Protein AF-A0AAV0FL10-F1 (afdb_monomer_lite)

Sequence (238 aa):
MAIGNVLGYAAGAYPRLYKIFPFSFTTACDAYCANLKSCFIISVLLLLTVSVLALTCVKEKQYVKSNNGGAADVAFFGQIFTAVRSLPRPMLILLLVTALNWLAWFPFILYDTDWMGRDVYGGHVDDNGLYDNGVRAGALGLMLQSVVLGVMSIGVELLARRIGDVKKLWGGVNFILAIGLAMTVAVTKAAEHSRRHDASGNILPPNAGVKAGALTIFCVLGIPLAVSRSRLVVNPFL

Radius of gyration: 22.89 Å; chains: 1; bounding box: 50×45×77 Å

pLDDT: mean 75.12, std 10.73, range [36.62, 93.44]

Organism: NCBI:txid186058

Secondary structure (DSSP, 8-state):
-HHHHHHHHHHHH-TTGGGTSGGG-BTTB-HHHHHHHHHHHHHHHHHHHHHHHHHHH--PPP-------------HHHHHHHHHHTS-HHHHHHHHHHHHHHHHHHHHHHHHHHHIIIIIS---TTSSSHHHHHHHHHHHHHHHHHHHHHHHHHHHHHHHHHH--HHHHHHHHHHHHHHHHHHHHHHHHHHHHT--B-TTSPBPPPPHHHHHHHHHHHHHHHHHHHHHHHHHHH-TT-

InterPro domains:
  IPR036259 MFS transporter superfamily [SSF103473] (30-187)

Foldseek 3Di:
DLVVQLVLLVLLLDQQLLVVVVVLDDPVADSNSSSVVSSVVVVVVVVVVVVVCCVVVDDDDDDDDDPPDDDDPDPPVNVVVVVLVPDDPVLVVVVVVLVVVVVLVVCCVVCQLVCQLCQQQVDDPPPPCSSVNSSSLSSVLSSLLSVLLVVLLVVLVVVCVVVVDLPVVLVVLVVLVVVLVVLSVVLSVVSVVQFDADPVRHTDGGDPVSSVSSSVSSNSNSNSVNSSVNCVVPDSPD

Structure (mmCIF, N/CA/C/O backbone):
data_AF-A0AAV0FL10-F1
#
_entry.id   AF-A0AAV0FL10-F1
#
loop_
_atom_site.group_PDB
_atom_site.id
_atom_site.type_symbol
_atom_site.label_atom_id
_atom_site.label_alt_id
_atom_site.label_comp_id
_atom_site.label_asym_id
_atom_site.label_entity_id
_atom_site.label_seq_id
_atom_site.pdbx_PDB_ins_code
_atom_site.Cartn_x
_atom_site.Cartn_y
_atom_site.Cartn_z
_atom_site.occupancy
_atom_site.B_iso_or_equiv
_atom_site.auth_seq_id
_atom_site.auth_comp_id
_atom_site.auth_asym_id
_atom_site.auth_atom_id
_atom_site.pdbx_PDB_model_num
ATOM 1 N N . MET A 1 1 ? -8.194 8.543 8.421 1.00 62.47 1 MET A N 1
ATOM 2 C CA . MET A 1 1 ? -7.099 7.650 7.970 1.00 62.47 1 MET A CA 1
ATOM 3 C C . MET A 1 1 ? -7.125 7.391 6.462 1.00 62.47 1 MET A C 1
ATOM 5 O O . MET A 1 1 ? -6.111 7.634 5.830 1.00 62.47 1 MET A O 1
ATOM 9 N N . ALA A 1 2 ? -8.248 6.973 5.859 1.00 71.00 2 ALA A N 1
ATOM 10 C CA . ALA A 1 2 ? -8.288 6.612 4.431 1.00 71.00 2 ALA A CA 1
ATOM 11 C C . ALA A 1 2 ? -7.852 7.736 3.463 1.00 71.00 2 ALA A C 1
ATOM 13 O O . ALA A 1 2 ? -7.044 7.487 2.577 1.00 71.00 2 ALA A O 1
ATOM 14 N N . ILE A 1 3 ? -8.317 8.976 3.665 1.00 74.94 3 ILE A N 1
ATOM 15 C CA . ILE A 1 3 ? -8.012 10.110 2.767 1.00 74.94 3 ILE A CA 1
ATOM 16 C C . ILE A 1 3 ? -6.506 10.416 2.720 1.00 74.94 3 ILE A C 1
ATOM 18 O O . ILE A 1 3 ? -5.953 10.592 1.640 1.00 74.94 3 ILE A O 1
ATOM 22 N N . GLY A 1 4 ? -5.830 10.423 3.874 1.00 76.81 4 GLY A N 1
ATOM 23 C CA . GLY A 1 4 ? -4.383 10.659 3.944 1.00 76.81 4 GLY A CA 1
ATOM 24 C C . GLY A 1 4 ? -3.579 9.581 3.214 1.00 76.81 4 GLY A C 1
ATOM 25 O O . GLY A 1 4 ? -2.672 9.909 2.456 1.00 76.81 4 GLY A O 1
ATOM 26 N N . ASN A 1 5 ? -3.969 8.310 3.363 1.00 81.06 5 ASN A N 1
ATOM 27 C CA . ASN A 1 5 ? -3.331 7.205 2.646 1.00 81.06 5 ASN A CA 1
ATOM 28 C C . ASN A 1 5 ? -3.538 7.316 1.130 1.00 81.06 5 ASN A C 1
ATOM 30 O O . ASN A 1 5 ? -2.582 7.164 0.377 1.00 81.06 5 ASN A O 1
ATOM 34 N N . VAL A 1 6 ? -4.759 7.629 0.674 1.00 83.75 6 VAL A N 1
ATOM 35 C CA . VAL A 1 6 ? -5.042 7.832 -0.758 1.00 83.75 6 VAL A CA 1
ATOM 36 C C . VAL A 1 6 ? -4.165 8.945 -1.327 1.00 83.75 6 VAL A C 1
ATOM 38 O O . VAL A 1 6 ? -3.528 8.735 -2.353 1.00 83.75 6 VAL A O 1
ATOM 41 N N . LEU A 1 7 ? -4.091 10.099 -0.656 1.00 81.31 7 LEU A N 1
ATOM 42 C CA . LEU A 1 7 ? -3.281 11.231 -1.115 1.00 81.31 7 LEU A CA 1
ATOM 43 C C . LEU A 1 7 ? -1.780 10.906 -1.126 1.00 81.31 7 LEU A C 1
ATOM 45 O O . LEU A 1 7 ? -1.097 11.250 -2.088 1.00 81.31 7 LEU A O 1
ATOM 49 N N . GLY A 1 8 ? -1.276 10.212 -0.102 1.00 81.31 8 GLY A N 1
ATOM 50 C CA . GLY A 1 8 ? 0.126 9.797 -0.028 1.00 81.31 8 GLY A CA 1
ATOM 51 C C . GLY A 1 8 ? 0.516 8.819 -1.139 1.00 81.31 8 GLY A C 1
ATOM 52 O O . GLY A 1 8 ? 1.487 9.052 -1.857 1.00 81.31 8 GLY A O 1
ATOM 53 N N . TYR A 1 9 ? -0.274 7.760 -1.346 1.00 83.19 9 TYR A N 1
ATOM 54 C CA . TYR A 1 9 ? -0.014 6.789 -2.414 1.00 83.19 9 TYR A CA 1
ATOM 55 C C . TYR A 1 9 ? -0.220 7.387 -3.812 1.00 83.19 9 TYR A C 1
ATOM 57 O O . TYR A 1 9 ? 0.550 7.087 -4.723 1.00 83.19 9 TYR A O 1
ATOM 65 N N . ALA A 1 10 ? -1.196 8.287 -3.981 1.00 82.25 10 ALA A N 1
ATOM 66 C CA . ALA A 1 10 ? -1.390 9.027 -5.226 1.00 82.25 10 ALA A CA 1
ATOM 67 C C . ALA A 1 10 ? -0.183 9.920 -5.556 1.00 82.25 10 ALA A C 1
ATOM 69 O O . ALA A 1 10 ? 0.259 9.948 -6.704 1.00 82.25 10 ALA A O 1
ATOM 70 N N . ALA A 1 11 ? 0.381 10.610 -4.558 1.00 80.69 11 ALA A N 1
ATOM 71 C CA . ALA A 1 11 ? 1.586 11.418 -4.7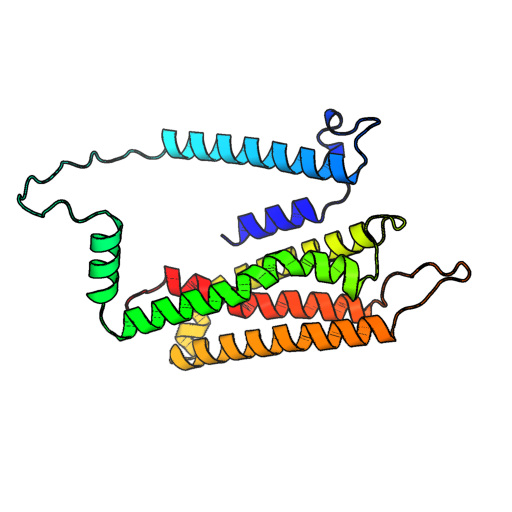34 1.00 80.69 11 ALA A CA 1
ATOM 72 C C . ALA A 1 11 ? 2.800 10.560 -5.131 1.00 80.69 11 ALA A C 1
ATOM 74 O O . ALA A 1 11 ? 3.543 10.951 -6.030 1.00 80.69 11 ALA A O 1
ATOM 75 N N . GLY A 1 12 ? 2.962 9.372 -4.535 1.00 74.75 12 GLY A N 1
ATOM 76 C CA . GLY A 1 12 ? 4.022 8.418 -4.892 1.00 74.75 12 GLY A CA 1
ATOM 77 C C . GLY A 1 12 ? 3.855 7.779 -6.278 1.00 74.75 12 GLY A C 1
ATOM 78 O O . GLY A 1 12 ? 4.836 7.516 -6.970 1.00 74.75 12 GLY A O 1
ATOM 79 N N . ALA A 1 13 ? 2.616 7.578 -6.729 1.00 79.06 13 ALA A N 1
ATOM 80 C CA . ALA A 1 13 ? 2.321 7.079 -8.070 1.00 79.06 13 ALA A CA 1
ATOM 81 C C . ALA A 1 13 ? 2.517 8.136 -9.175 1.00 79.06 13 ALA A C 1
ATOM 83 O O . ALA A 1 13 ? 2.682 7.785 -10.349 1.00 79.06 13 ALA A O 1
ATOM 84 N N . TYR A 1 14 ? 2.464 9.428 -8.834 1.00 79.19 14 TYR A N 1
ATOM 85 C CA . TYR A 1 14 ? 2.410 10.493 -9.828 1.00 79.19 14 TYR A CA 1
ATOM 86 C C . TYR A 1 14 ? 3.786 10.803 -10.449 1.00 79.19 14 TYR A C 1
ATOM 88 O O . TYR A 1 14 ? 4.726 11.161 -9.739 1.00 79.19 14 TYR A O 1
ATOM 96 N N . PRO A 1 15 ? 3.932 10.772 -11.792 1.00 66.81 15 PRO A N 1
ATOM 97 C CA . PRO A 1 15 ? 5.257 10.835 -12.400 1.00 66.81 15 PRO A CA 1
ATOM 98 C C . PRO A 1 15 ? 5.983 12.172 -12.409 1.00 66.81 15 PRO A C 1
ATOM 100 O O . PRO A 1 15 ? 7.191 12.232 -12.645 1.00 66.81 15 PRO A O 1
ATOM 103 N N . ARG A 1 16 ? 5.211 13.249 -12.316 1.00 71.12 16 ARG A N 1
ATOM 104 C CA . ARG A 1 16 ? 5.624 14.605 -12.690 1.00 71.12 16 ARG A CA 1
ATOM 105 C C . ARG A 1 16 ? 5.475 15.577 -11.522 1.00 71.12 16 ARG A C 1
ATOM 107 O O . ARG A 1 16 ? 5.295 16.769 -11.750 1.00 71.12 16 ARG A O 1
ATOM 114 N N . LEU A 1 17 ? 5.529 15.075 -10.288 1.00 68.88 17 LEU A N 1
ATOM 115 C CA . LEU A 1 17 ? 5.367 15.887 -9.081 1.00 68.88 17 LEU A CA 1
ATOM 116 C C . LEU A 1 17 ? 6.475 16.952 -8.978 1.00 68.88 17 LEU A C 1
ATOM 118 O O . LEU A 1 17 ? 6.200 18.102 -8.641 1.00 68.88 17 LEU A O 1
ATOM 122 N N . TYR A 1 18 ? 7.694 16.611 -9.412 1.00 65.69 18 TYR A N 1
ATOM 123 C CA . TYR A 1 18 ? 8.843 17.520 -9.472 1.00 65.69 18 TYR A CA 1
ATOM 124 C C . TYR A 1 18 ? 8.615 18.789 -10.319 1.00 65.69 18 TYR A C 1
ATOM 126 O O . TYR A 1 18 ? 9.317 19.778 -10.130 1.00 65.69 18 TYR A O 1
ATOM 134 N N . LYS A 1 19 ? 7.625 18.814 -11.229 1.00 69.25 19 LYS A N 1
ATOM 135 C CA . LYS A 1 19 ? 7.309 20.013 -12.032 1.00 69.25 19 LYS A CA 1
ATOM 136 C C . LYS A 1 19 ? 6.666 21.139 -11.223 1.00 69.25 19 LYS A C 1
ATOM 138 O O . LYS A 1 19 ? 6.756 22.290 -11.633 1.00 69.25 19 LYS A O 1
ATOM 143 N N . ILE A 1 20 ? 6.025 20.820 -10.098 1.00 72.06 20 ILE A N 1
ATOM 144 C CA . ILE A 1 20 ? 5.433 21.817 -9.193 1.00 72.06 20 ILE A CA 1
ATOM 145 C C . ILE A 1 20 ? 6.543 22.565 -8.436 1.00 72.06 20 ILE A C 1
ATOM 147 O O . ILE A 1 20 ? 6.410 23.745 -8.130 1.00 72.06 20 ILE A O 1
ATOM 151 N N . PHE A 1 21 ? 7.674 21.892 -8.202 1.00 68.94 21 PHE A N 1
ATOM 152 C CA . PHE A 1 21 ? 8.843 22.429 -7.514 1.00 68.94 21 PHE A CA 1
ATOM 153 C C . PHE A 1 21 ? 10.100 22.253 -8.381 1.00 68.94 21 PHE A C 1
ATOM 155 O O . PHE A 1 21 ? 10.931 21.392 -8.079 1.00 68.94 21 PHE A O 1
ATOM 162 N N . PRO A 1 22 ? 10.278 23.068 -9.442 1.00 63.44 22 PRO A N 1
ATOM 163 C CA . PRO A 1 22 ? 11.367 22.905 -10.412 1.00 63.44 22 PRO A CA 1
ATOM 164 C C . PRO A 1 22 ? 12.768 23.011 -9.788 1.00 63.44 22 PRO A C 1
ATOM 166 O O . PRO A 1 22 ? 13.721 22.475 -10.342 1.00 63.44 22 PRO A O 1
ATOM 169 N N . PHE A 1 23 ? 12.890 23.606 -8.595 1.00 66.94 23 PHE A N 1
ATOM 170 C CA . PHE A 1 23 ? 14.130 23.623 -7.808 1.00 66.94 23 PHE A CA 1
ATOM 171 C C . PHE A 1 23 ? 14.605 22.230 -7.350 1.00 66.94 23 PHE A C 1
ATOM 173 O O . PHE A 1 23 ? 15.720 22.080 -6.850 1.00 66.94 23 PHE A O 1
ATOM 180 N N . SER A 1 24 ? 13.751 21.208 -7.456 1.00 65.94 24 SER A N 1
ATOM 181 C CA . SER A 1 24 ? 14.062 19.847 -7.013 1.00 65.94 24 SER A CA 1
ATOM 182 C C . SER A 1 24 ? 14.844 19.035 -8.048 1.00 65.94 24 SER A C 1
ATOM 184 O O . SER A 1 24 ? 15.386 17.999 -7.676 1.00 65.94 24 SER A O 1
ATOM 186 N N . PHE A 1 25 ? 14.923 19.485 -9.305 1.00 67.38 25 PHE A N 1
ATOM 187 C CA . PHE A 1 25 ? 15.666 18.807 -10.370 1.00 67.38 25 PHE A CA 1
ATOM 188 C C . PHE A 1 25 ? 17.073 19.401 -10.501 1.00 67.38 25 PHE A C 1
ATOM 190 O O . PHE A 1 25 ? 17.225 20.603 -10.717 1.00 67.38 25 PHE A O 1
ATOM 197 N N . THR A 1 26 ? 18.104 18.569 -10.356 1.00 74.31 26 THR A N 1
ATOM 198 C CA . THR A 1 26 ? 19.513 18.976 -10.487 1.00 74.31 26 THR A CA 1
ATOM 199 C C . THR A 1 26 ? 20.263 17.962 -11.345 1.00 74.31 26 THR A C 1
ATOM 201 O O . THR A 1 26 ? 19.823 16.829 -11.495 1.00 74.31 26 THR A O 1
ATOM 204 N N . THR A 1 27 ? 21.428 18.332 -11.876 1.00 66.50 27 THR A N 1
ATOM 205 C CA . THR A 1 27 ? 22.292 17.443 -12.679 1.00 66.50 27 THR A CA 1
ATOM 206 C C . THR A 1 27 ? 22.755 16.177 -11.950 1.00 66.50 27 THR A C 1
ATOM 208 O O . THR A 1 27 ? 23.230 15.258 -12.602 1.00 66.50 27 THR A O 1
ATOM 211 N N . ALA A 1 28 ? 22.618 16.119 -10.620 1.00 70.44 28 ALA A N 1
ATOM 212 C CA . ALA A 1 28 ? 22.953 14.958 -9.794 1.00 70.44 28 ALA A CA 1
ATOM 213 C C . ALA A 1 28 ? 21.719 14.170 -9.301 1.00 70.44 28 ALA A C 1
ATOM 215 O O . ALA A 1 28 ? 21.876 13.180 -8.593 1.00 70.44 28 ALA A O 1
ATOM 216 N N . CYS A 1 29 ? 20.497 14.627 -9.596 1.00 72.38 29 CYS A N 1
ATOM 217 C CA . CYS A 1 29 ? 19.254 14.067 -9.066 1.00 72.38 29 CYS A CA 1
ATOM 218 C C . CYS A 1 29 ? 18.245 13.904 -10.204 1.00 72.38 29 CYS A C 1
ATOM 220 O O . CYS A 1 29 ? 17.603 14.867 -10.632 1.00 72.38 29 CYS A O 1
ATOM 222 N N . ASP A 1 30 ? 18.103 12.662 -10.667 1.00 74.38 30 ASP A N 1
ATOM 223 C CA . ASP A 1 30 ? 17.173 12.291 -11.729 1.00 74.38 30 ASP A CA 1
ATOM 224 C C . ASP A 1 30 ? 15.710 12.547 -11.345 1.00 74.38 30 ASP A C 1
ATOM 226 O O . ASP A 1 30 ? 15.358 12.813 -10.191 1.00 74.38 30 ASP A O 1
ATOM 230 N N . ALA A 1 31 ? 14.811 12.426 -12.324 1.00 73.62 31 ALA A N 1
ATOM 231 C CA . ALA A 1 31 ? 13.384 12.697 -12.149 1.00 73.62 31 ALA A CA 1
ATOM 232 C C . ALA A 1 31 ? 12.747 11.921 -10.976 1.00 73.62 31 ALA A C 1
ATOM 234 O O . ALA A 1 31 ? 11.819 12.423 -10.338 1.00 73.62 31 ALA A O 1
ATOM 235 N N . TYR A 1 32 ? 13.239 10.719 -10.660 1.00 71.88 32 TYR A N 1
ATOM 236 C CA . TYR A 1 32 ? 12.790 9.935 -9.507 1.00 71.88 32 TYR A CA 1
ATOM 237 C C . TYR A 1 32 ? 13.200 10.574 -8.169 1.00 71.88 32 TYR A C 1
ATOM 239 O O . TYR A 1 32 ? 12.348 10.848 -7.321 1.00 71.88 32 TYR A O 1
ATOM 247 N N . CYS A 1 33 ? 14.484 10.906 -8.020 1.00 76.56 33 CYS A N 1
ATOM 248 C CA . CYS A 1 33 ? 15.028 11.604 -6.855 1.00 76.56 33 CYS A CA 1
ATOM 249 C C . CYS A 1 33 ? 14.333 12.966 -6.641 1.00 76.56 33 CYS A C 1
ATOM 251 O O . CYS A 1 33 ? 13.935 13.306 -5.522 1.00 76.56 33 CYS A O 1
ATOM 253 N N . ALA A 1 34 ? 14.080 13.706 -7.725 1.00 78.88 34 ALA A N 1
ATOM 254 C CA . ALA A 1 34 ? 13.382 14.986 -7.677 1.00 78.88 34 ALA A CA 1
ATOM 255 C C . ALA A 1 34 ? 11.919 14.839 -7.211 1.00 78.88 34 ALA A C 1
ATOM 257 O O . ALA A 1 34 ? 11.434 15.652 -6.419 1.00 78.88 34 ALA A O 1
ATOM 258 N N . ASN A 1 35 ? 11.220 13.782 -7.649 1.00 78.44 35 ASN A N 1
ATOM 259 C CA . ASN A 1 35 ? 9.869 13.464 -7.177 1.00 78.44 35 ASN A CA 1
ATOM 260 C C . ASN A 1 35 ? 9.857 13.152 -5.674 1.00 78.44 35 ASN A C 1
ATOM 262 O O . ASN A 1 35 ? 9.035 13.712 -4.947 1.00 78.44 35 ASN A O 1
ATOM 266 N N . LEU A 1 36 ? 10.796 12.333 -5.193 1.00 79.75 36 LEU A N 1
ATOM 267 C CA . LEU A 1 36 ? 10.879 11.959 -3.779 1.00 79.75 36 LEU A CA 1
ATOM 268 C C . LEU A 1 36 ? 11.133 13.184 -2.885 1.00 79.75 36 LEU A C 1
ATOM 270 O O . LEU A 1 36 ? 10.429 13.403 -1.897 1.00 79.75 36 LEU A O 1
ATOM 274 N N . LYS A 1 37 ? 12.071 14.047 -3.296 1.00 82.75 37 LYS A N 1
ATOM 275 C CA . LYS A 1 37 ? 12.369 15.319 -2.624 1.00 82.75 37 LYS A CA 1
ATOM 276 C C . LYS A 1 37 ? 11.143 16.234 -2.577 1.00 82.75 37 LYS A C 1
ATOM 278 O O . LYS A 1 37 ? 10.823 16.778 -1.521 1.00 82.75 37 LYS A O 1
ATOM 283 N N . SER A 1 38 ? 10.417 16.361 -3.689 1.00 82.56 38 SER A N 1
ATOM 284 C CA . SER A 1 38 ? 9.198 17.178 -3.747 1.00 82.56 38 SER A CA 1
ATOM 285 C C . SER A 1 38 ? 8.081 16.643 -2.838 1.00 82.56 38 SER A C 1
ATOM 287 O O . SER A 1 38 ? 7.439 17.423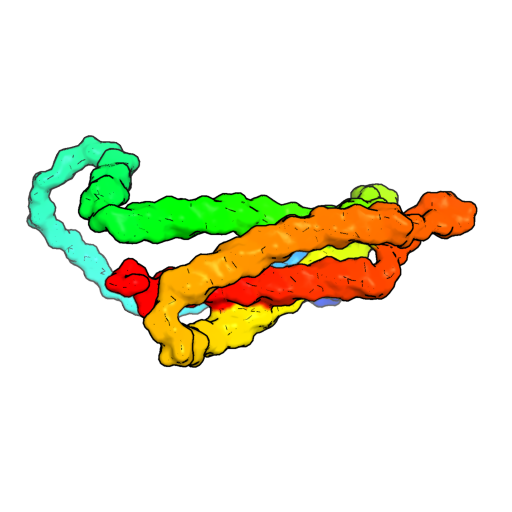 -2.135 1.00 82.56 38 SER A O 1
ATOM 289 N N . CYS A 1 39 ? 7.904 15.319 -2.759 1.00 81.81 39 CYS A N 1
ATOM 290 C CA . CYS A 1 39 ? 6.943 14.684 -1.854 1.00 81.81 39 CYS A CA 1
ATOM 291 C C . CYS A 1 39 ? 7.297 14.934 -0.379 1.00 81.81 39 CYS A C 1
ATOM 293 O O . CYS A 1 39 ? 6.414 15.211 0.439 1.00 81.81 39 CYS A O 1
ATOM 295 N N . PHE A 1 40 ? 8.588 14.893 -0.037 1.00 83.81 40 PHE A N 1
ATOM 296 C CA . PHE A 1 40 ? 9.068 15.202 1.309 1.00 83.81 40 PHE A CA 1
ATOM 297 C C . PHE A 1 40 ? 8.762 16.654 1.704 1.00 83.81 40 PHE A C 1
ATOM 299 O O . PHE A 1 40 ? 8.225 16.899 2.781 1.00 83.81 40 PHE A O 1
ATOM 306 N N . ILE A 1 41 ? 9.014 17.613 0.809 1.00 85.31 41 ILE A N 1
ATOM 307 C CA . ILE A 1 41 ? 8.720 19.035 1.050 1.00 85.31 41 ILE A CA 1
ATOM 308 C C . ILE A 1 41 ? 7.222 19.264 1.274 1.00 85.31 41 ILE A C 1
ATOM 310 O O . ILE A 1 41 ? 6.843 19.931 2.236 1.00 85.31 41 ILE A O 1
ATOM 314 N N . ILE A 1 42 ? 6.363 18.674 0.435 1.00 85.75 42 ILE A N 1
ATOM 315 C CA . ILE A 1 42 ? 4.903 18.755 0.603 1.00 85.75 42 ILE A CA 1
ATOM 316 C C . ILE A 1 42 ? 4.491 18.188 1.966 1.00 85.75 42 ILE A C 1
ATOM 318 O O . ILE A 1 42 ? 3.690 18.800 2.670 1.00 85.75 42 ILE A O 1
ATOM 322 N N . SER A 1 43 ? 5.069 17.051 2.360 1.00 86.12 43 SER A N 1
ATOM 323 C CA . SER A 1 43 ? 4.771 16.400 3.640 1.00 86.12 43 SER A CA 1
ATOM 324 C C . SER A 1 43 ? 5.160 17.276 4.831 1.00 86.12 43 SER A C 1
ATOM 326 O O . SER A 1 43 ? 4.366 17.429 5.754 1.00 86.12 43 SER A O 1
ATOM 328 N N . VAL A 1 44 ? 6.340 17.903 4.801 1.00 89.25 44 VAL A N 1
ATOM 329 C CA . VAL A 1 44 ? 6.795 18.823 5.858 1.00 89.25 44 VAL A CA 1
ATOM 330 C C . VAL A 1 44 ? 5.877 20.041 5.964 1.00 89.25 44 VAL A C 1
ATOM 332 O O . VAL A 1 44 ? 5.461 20.395 7.065 1.00 89.25 44 VAL A O 1
ATOM 335 N N . LEU A 1 45 ? 5.504 20.658 4.839 1.00 89.12 45 LEU A N 1
ATOM 336 C CA . LEU A 1 45 ? 4.592 21.807 4.832 1.00 89.12 45 LEU A CA 1
ATOM 337 C C . LEU A 1 45 ? 3.203 21.437 5.374 1.00 89.12 45 LEU A C 1
ATOM 339 O O . LEU A 1 45 ? 2.623 22.178 6.171 1.00 89.12 45 LEU A O 1
ATOM 343 N N . LEU A 1 46 ? 2.677 20.274 4.988 1.00 87.75 46 LEU A N 1
ATOM 344 C CA . LEU A 1 46 ? 1.385 19.788 5.469 1.00 87.75 46 LEU A CA 1
ATOM 345 C C . LEU A 1 46 ? 1.434 19.454 6.967 1.00 87.75 46 LEU A C 1
ATOM 347 O O . LEU A 1 46 ? 0.537 19.838 7.712 1.00 87.75 46 LEU A O 1
ATOM 351 N N . LEU A 1 47 ? 2.501 18.807 7.440 1.00 90.06 47 LEU A N 1
ATOM 352 C CA . LEU A 1 47 ? 2.680 18.518 8.864 1.00 90.06 47 LEU A CA 1
ATOM 353 C C . LEU A 1 47 ? 2.798 19.795 9.696 1.00 90.06 47 LEU A C 1
ATOM 355 O O . LEU A 1 47 ? 2.167 19.887 10.747 1.00 90.06 47 LEU A O 1
ATOM 359 N N . LEU A 1 48 ? 3.556 20.790 9.231 1.00 92.75 48 LEU A N 1
ATOM 360 C CA . LEU A 1 48 ? 3.697 22.071 9.926 1.00 92.75 48 LEU A CA 1
ATOM 361 C C . LEU A 1 48 ? 2.364 22.814 10.008 1.00 92.75 48 LEU A C 1
ATOM 363 O O . LEU A 1 48 ? 1.974 23.248 11.088 1.00 92.75 48 LEU A O 1
ATOM 367 N N . THR A 1 49 ? 1.639 22.921 8.895 1.00 91.94 49 THR A N 1
ATOM 368 C CA . THR A 1 49 ? 0.338 23.608 8.863 1.00 91.94 49 THR A CA 1
ATOM 369 C C . THR A 1 49 ? -0.687 22.924 9.762 1.00 91.94 49 THR A C 1
ATOM 371 O O . THR A 1 49 ? -1.323 23.593 10.574 1.00 91.94 49 THR A O 1
ATOM 374 N N . VAL A 1 50 ? -0.806 21.595 9.694 1.00 90.69 50 VAL A N 1
ATOM 375 C CA . VAL A 1 50 ? -1.723 20.836 10.556 1.00 90.69 50 VAL A CA 1
ATOM 376 C C . VAL A 1 50 ? -1.318 20.940 12.026 1.00 90.69 50 VAL A C 1
ATOM 378 O O . VAL A 1 50 ? -2.189 21.100 12.875 1.00 90.69 50 VAL A O 1
ATOM 381 N N . SER A 1 51 ? -0.021 20.909 12.341 1.00 90.31 51 SER A N 1
ATOM 382 C CA . SER A 1 51 ? 0.460 21.055 13.722 1.00 90.31 51 SER A CA 1
ATOM 383 C C . SER A 1 51 ? 0.165 22.444 14.280 1.00 90.31 51 SER A C 1
ATOM 385 O O . SER A 1 51 ? -0.339 22.558 15.392 1.00 90.31 51 SER A O 1
ATOM 387 N N . VAL A 1 52 ? 0.406 23.506 13.505 1.00 93.44 52 VAL A N 1
ATOM 388 C CA . VAL A 1 52 ? 0.072 24.880 13.916 1.00 93.44 52 VAL A CA 1
ATOM 389 C C . VAL A 1 52 ? -1.432 25.027 14.122 1.00 93.44 52 VAL A C 1
ATOM 391 O O . VAL A 1 52 ? -1.856 25.583 15.133 1.00 93.44 52 VAL A O 1
ATOM 394 N N . LEU A 1 53 ? -2.252 24.491 13.215 1.00 90.69 53 LEU A N 1
ATOM 395 C CA . LEU A 1 53 ? -3.708 24.497 13.368 1.00 90.69 53 LEU A CA 1
ATOM 396 C C . LEU A 1 53 ? -4.154 23.717 14.609 1.00 90.69 53 LEU A C 1
ATOM 398 O O . LEU A 1 53 ? -4.986 24.205 15.364 1.00 90.69 53 LEU A O 1
ATOM 402 N N . ALA A 1 54 ? -3.578 22.544 14.871 1.00 88.75 54 ALA A N 1
ATOM 403 C CA . ALA A 1 54 ? -3.900 21.762 16.060 1.00 88.75 54 ALA A CA 1
ATOM 404 C C . ALA A 1 54 ? -3.563 22.538 17.343 1.00 88.75 54 ALA A C 1
ATOM 406 O O . ALA A 1 54 ? -4.408 22.653 18.226 1.00 88.75 54 ALA A O 1
ATOM 407 N N . LEU A 1 55 ? -2.372 23.137 17.407 1.00 88.38 55 LEU A N 1
ATOM 408 C CA . LEU A 1 55 ? -1.916 23.910 18.565 1.00 88.38 55 LEU A CA 1
ATOM 409 C C . LEU A 1 55 ? -2.686 25.224 18.764 1.00 88.38 55 LEU A C 1
ATOM 411 O O . LEU A 1 55 ? -2.790 25.703 19.888 1.00 88.38 55 LEU A O 1
ATOM 415 N N . THR A 1 56 ? -3.221 25.822 17.696 1.00 90.00 56 THR A N 1
ATOM 416 C CA . THR A 1 56 ? -3.961 27.095 17.777 1.00 90.00 56 THR A CA 1
ATOM 417 C C . THR A 1 56 ? -5.467 26.906 17.964 1.00 90.00 56 THR A C 1
ATOM 419 O O . THR A 1 56 ? -6.107 27.735 18.611 1.00 90.00 56 THR A O 1
ATOM 422 N N . CYS A 1 57 ? -6.053 25.826 17.437 1.00 88.06 57 CYS A N 1
ATOM 423 C CA . CYS A 1 57 ? -7.489 25.560 17.530 1.00 88.06 57 CYS A CA 1
ATOM 424 C C . CYS A 1 57 ? -7.888 24.735 18.762 1.00 88.06 57 CYS A C 1
ATOM 426 O O . CYS A 1 57 ? -9.026 24.856 19.223 1.00 88.06 57 CYS A O 1
ATOM 428 N N . VAL A 1 58 ? -7.000 23.894 19.305 1.00 88.50 58 VAL A N 1
ATOM 429 C CA . VAL A 1 58 ? -7.321 23.055 20.468 1.00 88.50 58 VAL A CA 1
ATOM 430 C C . VAL A 1 58 ? -7.042 23.824 21.756 1.00 88.50 58 VAL A C 1
ATOM 432 O O . VAL A 1 58 ? -5.903 24.120 22.099 1.00 88.50 58 VAL A O 1
ATOM 435 N N . LYS A 1 59 ? -8.102 24.125 22.510 1.00 76.69 59 LYS A N 1
ATOM 436 C CA . LYS A 1 59 ? -7.981 24.612 23.888 1.00 76.69 59 LYS A CA 1
ATOM 437 C C . LYS A 1 59 ? -7.830 23.416 24.819 1.00 76.69 59 LYS A C 1
ATOM 439 O O . LYS A 1 59 ? -8.791 22.677 25.027 1.00 76.69 59 LYS A O 1
ATOM 444 N N . GLU A 1 60 ? -6.643 23.225 25.382 1.00 75.31 60 GLU A N 1
ATOM 445 C CA . GLU A 1 60 ? -6.430 22.174 26.376 1.00 75.31 60 GLU A CA 1
ATOM 446 C C . GLU A 1 60 ? -6.964 22.569 27.757 1.00 75.31 60 GLU A C 1
ATOM 448 O O . GLU A 1 60 ? -6.876 23.720 28.191 1.00 75.31 60 GLU A O 1
ATOM 453 N N . LYS A 1 61 ? -7.520 21.583 28.468 1.00 70.62 61 LYS A N 1
ATOM 454 C CA . LYS A 1 61 ? -7.923 21.706 29.869 1.00 70.62 61 LYS A CA 1
ATOM 455 C C . LYS A 1 61 ? -6.765 21.196 30.724 1.00 70.62 61 LYS A C 1
ATOM 457 O O . LYS A 1 61 ? -6.365 20.044 30.591 1.00 70.62 61 LYS A O 1
ATOM 462 N N . GLN A 1 62 ? -6.219 22.054 31.577 1.00 66.44 62 GLN A N 1
ATOM 463 C CA . GLN A 1 62 ? -5.030 21.748 32.371 1.00 66.44 62 GLN A CA 1
ATOM 464 C C . GLN A 1 62 ? -5.275 20.533 33.289 1.00 66.44 62 GLN A C 1
ATOM 466 O O . GLN A 1 62 ? -6.238 20.514 34.059 1.00 66.44 62 GLN A O 1
ATOM 471 N N . TYR A 1 63 ? -4.416 19.511 33.203 1.00 63.94 63 TYR A N 1
ATOM 472 C CA . TYR A 1 63 ? -4.499 18.322 34.055 1.00 63.94 63 TYR A CA 1
ATOM 473 C C . TYR A 1 63 ? -4.049 18.668 35.480 1.00 63.94 63 TYR A C 1
ATOM 475 O O . TYR A 1 63 ? -2.862 18.870 35.742 1.00 63.94 63 TYR A O 1
ATOM 483 N N . VAL A 1 64 ? -4.998 18.745 36.414 1.00 72.00 64 VAL A N 1
ATOM 484 C CA . VAL A 1 64 ? -4.701 18.916 37.840 1.00 72.00 64 VAL A CA 1
ATOM 485 C C . VAL A 1 64 ? -4.338 17.551 38.415 1.00 72.00 64 VAL A C 1
ATOM 487 O O . VAL A 1 64 ? -5.156 16.632 38.441 1.00 72.00 64 VAL A O 1
ATOM 490 N N . LYS A 1 65 ? -3.091 17.412 38.867 1.00 64.56 65 LYS A N 1
ATOM 491 C CA . LYS A 1 65 ? -2.574 16.185 39.478 1.00 64.56 65 LYS A CA 1
ATOM 492 C C . LYS A 1 65 ? -3.346 15.915 40.778 1.00 64.56 65 LYS A C 1
ATOM 494 O O . LYS A 1 65 ? -3.154 16.623 41.763 1.00 64.56 65 LYS A O 1
ATOM 499 N N . SER A 1 66 ? -4.229 14.914 40.790 1.00 50.69 66 SER A N 1
ATOM 500 C CA . SER A 1 66 ? -4.832 14.436 42.038 1.00 50.69 66 SER A CA 1
ATOM 501 C C . SER A 1 66 ? -3.744 13.722 42.837 1.00 50.69 66 SER A C 1
ATOM 503 O O . SER A 1 66 ? -3.218 12.693 42.412 1.00 50.69 66 SER A O 1
ATOM 505 N N . ASN A 1 67 ? -3.343 14.330 43.952 1.00 55.47 67 ASN A N 1
ATOM 506 C CA . ASN A 1 67 ? -2.325 13.810 44.853 1.00 55.47 67 ASN A CA 1
ATOM 507 C C . ASN A 1 67 ? -2.907 12.666 45.700 1.00 55.47 67 ASN A C 1
ATOM 509 O O . ASN A 1 67 ? -3.111 12.826 46.898 1.00 55.47 67 ASN A O 1
ATOM 513 N N . ASN A 1 68 ? -3.196 11.525 45.072 1.00 46.03 68 ASN A N 1
ATOM 514 C CA . A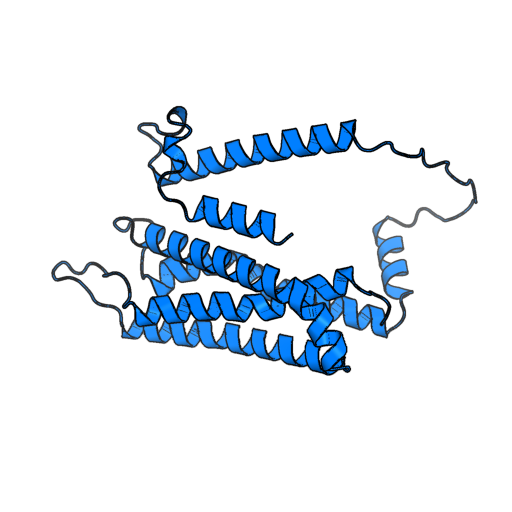SN A 1 68 ? -3.448 10.281 45.791 1.00 46.03 68 ASN A CA 1
ATOM 515 C C . ASN A 1 68 ? -2.155 9.467 45.799 1.00 46.03 68 ASN A C 1
ATOM 517 O O . ASN A 1 68 ? -1.623 9.090 44.756 1.00 46.03 68 ASN A O 1
ATOM 521 N N . GLY A 1 69 ? -1.610 9.323 47.005 1.00 49.25 69 GLY A N 1
ATOM 522 C CA . GLY A 1 69 ? -0.257 8.867 47.266 1.00 49.25 69 GLY A CA 1
ATOM 523 C C . GLY A 1 69 ? 0.013 7.392 46.980 1.00 49.25 69 GLY A C 1
ATOM 524 O O . GLY A 1 69 ? -0.888 6.569 46.853 1.00 49.25 69 GLY A O 1
ATOM 525 N N . GLY A 1 70 ? 1.315 7.097 46.963 1.00 50.56 70 GLY A N 1
ATOM 526 C CA . GLY A 1 70 ? 1.877 5.782 47.253 1.00 50.56 70 GLY A CA 1
ATOM 527 C C . GLY A 1 70 ? 1.696 4.721 46.173 1.00 50.56 70 GLY A C 1
ATOM 528 O O . GLY A 1 70 ? 0.980 3.750 46.381 1.00 50.56 70 GLY A O 1
ATOM 529 N N . ALA A 1 71 ? 2.435 4.824 45.071 1.00 43.47 71 ALA A N 1
ATOM 530 C CA . ALA A 1 71 ? 2.786 3.646 44.286 1.00 43.47 71 ALA A CA 1
ATOM 531 C C . ALA A 1 71 ? 4.267 3.731 43.921 1.00 43.47 71 ALA A C 1
ATOM 533 O O . ALA A 1 71 ? 4.720 4.722 43.353 1.00 43.47 71 ALA A O 1
ATOM 534 N N . ALA A 1 72 ? 4.999 2.707 44.353 1.00 49.97 72 ALA A N 1
ATOM 535 C CA . ALA A 1 72 ? 6.434 2.549 44.222 1.00 49.97 72 ALA A CA 1
ATOM 536 C C . ALA A 1 72 ? 6.938 2.801 42.794 1.00 49.97 72 ALA A C 1
ATOM 538 O O . ALA A 1 72 ? 6.220 2.589 41.814 1.00 49.97 72 ALA A O 1
ATOM 539 N N . ASP A 1 73 ? 8.204 3.201 42.722 1.00 53.28 73 ASP A N 1
ATOM 540 C CA . ASP A 1 73 ? 9.038 3.331 41.530 1.00 53.28 73 ASP A CA 1
ATOM 541 C C . ASP A 1 73 ? 9.238 1.961 40.850 1.00 53.28 73 ASP A C 1
ATOM 543 O O . ASP A 1 73 ? 10.305 1.355 40.861 1.00 53.28 73 ASP A O 1
ATOM 547 N N . VAL A 1 74 ? 8.158 1.387 40.325 1.00 57.75 74 VAL A N 1
ATOM 548 C CA . VAL A 1 74 ? 8.241 0.280 39.379 1.00 57.75 74 VAL A CA 1
ATOM 549 C C . VAL A 1 74 ? 8.562 0.896 38.032 1.00 57.75 74 VAL A C 1
ATOM 551 O O . VAL A 1 74 ? 7.737 1.619 37.471 1.00 57.75 74 VAL A O 1
ATOM 554 N N . ALA A 1 75 ? 9.766 0.588 37.536 1.00 70.06 75 ALA A N 1
ATOM 555 C CA . ALA A 1 75 ? 10.240 0.931 36.202 1.00 70.06 75 ALA A CA 1
ATOM 556 C C . ALA A 1 75 ? 9.081 0.855 35.202 1.00 70.06 75 ALA A C 1
ATOM 558 O O . ALA A 1 75 ? 8.364 -0.142 35.179 1.00 70.06 75 ALA A O 1
ATOM 559 N N . PHE A 1 76 ? 8.897 1.900 34.399 1.00 71.75 76 PHE A N 1
ATOM 560 C CA . PHE A 1 76 ? 7.824 2.089 33.410 1.00 71.75 76 PHE A CA 1
ATOM 561 C C . PHE A 1 76 ? 7.305 0.792 32.740 1.00 71.75 76 PHE A C 1
ATOM 563 O O . PHE A 1 76 ? 6.099 0.575 32.619 1.00 71.75 76 PHE A O 1
ATOM 570 N N . PHE A 1 77 ? 8.205 -0.132 32.389 1.00 75.00 77 PHE A N 1
ATOM 571 C CA . PHE A 1 77 ? 7.884 -1.444 31.813 1.00 75.00 77 PHE A CA 1
ATOM 572 C C . PHE A 1 77 ? 7.143 -2.418 32.749 1.00 75.00 77 PHE A C 1
ATOM 574 O O . PHE A 1 77 ? 6.293 -3.175 32.287 1.00 75.00 77 PHE A O 1
ATOM 581 N N . GLY A 1 78 ? 7.417 -2.404 34.054 1.00 78.56 78 GLY A N 1
ATOM 582 C CA . GLY A 1 78 ? 6.724 -3.216 35.056 1.00 78.56 78 GLY A CA 1
ATOM 583 C C . GLY A 1 78 ? 5.272 -2.784 35.264 1.00 78.56 78 GLY A C 1
ATOM 584 O O . GLY A 1 78 ? 4.389 -3.634 35.396 1.00 78.56 78 GLY A O 1
ATOM 585 N N . GLN A 1 79 ? 4.997 -1.477 35.203 1.00 78.81 79 GLN A N 1
ATOM 586 C CA . GLN A 1 79 ? 3.628 -0.953 35.224 1.00 78.81 79 GLN A CA 1
ATOM 587 C C . GLN A 1 79 ? 2.861 -1.349 33.956 1.00 78.81 79 GLN A C 1
ATOM 589 O O . GLN A 1 79 ? 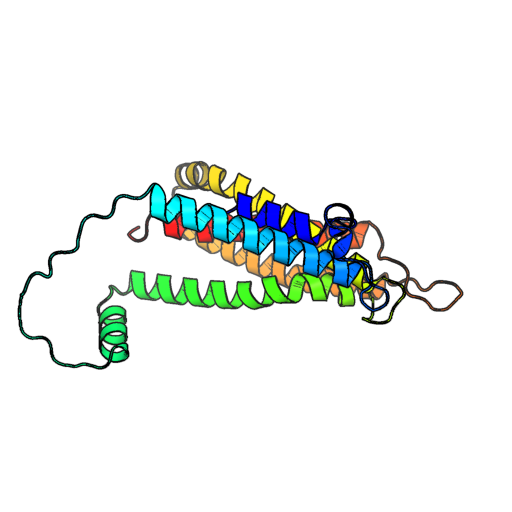1.727 -1.815 34.052 1.00 78.81 79 GLN A O 1
ATOM 594 N N . ILE A 1 80 ? 3.498 -1.260 32.782 1.00 81.94 80 ILE A N 1
ATOM 595 C CA . ILE A 1 80 ? 2.908 -1.707 31.510 1.00 81.94 80 ILE A CA 1
ATOM 596 C C . ILE A 1 80 ? 2.614 -3.207 31.540 1.00 81.94 80 ILE A C 1
ATOM 598 O O . ILE A 1 80 ? 1.511 -3.623 31.197 1.00 81.94 80 ILE A O 1
ATOM 602 N N . PHE A 1 81 ? 3.562 -4.034 31.981 1.00 80.06 81 PHE A N 1
ATOM 603 C CA . PHE A 1 81 ? 3.368 -5.483 32.034 1.00 80.06 81 PHE A CA 1
ATOM 604 C C . PHE A 1 81 ? 2.263 -5.881 33.022 1.00 80.06 81 PHE A C 1
ATOM 606 O O . PHE A 1 81 ? 1.440 -6.747 32.721 1.00 80.06 81 PHE A O 1
ATOM 613 N N . THR A 1 82 ? 2.194 -5.205 34.171 1.00 79.00 82 THR A N 1
ATOM 614 C CA . THR A 1 82 ? 1.123 -5.401 35.157 1.00 79.00 82 THR A CA 1
ATOM 615 C C . THR A 1 82 ? -0.234 -4.995 34.588 1.00 79.00 82 THR A C 1
ATOM 617 O O . THR A 1 82 ? -1.198 -5.740 34.742 1.00 79.00 82 THR A O 1
ATOM 620 N N . ALA A 1 83 ? -0.303 -3.870 33.869 1.00 79.69 83 ALA A N 1
ATOM 621 C CA . ALA A 1 83 ? -1.518 -3.409 33.203 1.00 79.69 83 ALA A CA 1
ATOM 622 C C . ALA A 1 83 ? -1.963 -4.351 32.074 1.00 79.69 83 ALA A C 1
ATOM 624 O O . ALA A 1 83 ? -3.150 -4.617 31.929 1.00 79.69 83 ALA A O 1
ATOM 625 N N . VAL A 1 84 ? -1.029 -4.907 31.296 1.00 81.12 84 VAL A N 1
ATOM 626 C CA . VAL A 1 84 ? -1.356 -5.901 30.264 1.00 81.12 84 VAL A CA 1
ATOM 627 C C . VAL A 1 84 ? -1.897 -7.176 30.911 1.00 81.12 84 VAL A C 1
ATOM 629 O O . VAL A 1 84 ? -2.889 -7.735 30.451 1.00 81.12 84 VAL A O 1
ATOM 632 N N . ARG A 1 85 ? -1.282 -7.634 32.005 1.00 76.38 85 ARG A N 1
ATOM 633 C CA . ARG A 1 85 ? -1.661 -8.884 32.675 1.00 76.38 85 ARG A CA 1
ATOM 634 C C . ARG A 1 85 ? -2.940 -8.776 33.512 1.00 76.38 85 ARG A C 1
ATOM 636 O O . ARG A 1 85 ? -3.585 -9.798 33.727 1.00 76.38 85 ARG A O 1
ATOM 643 N N . SER A 1 86 ? -3.318 -7.579 33.962 1.00 82.19 86 SER A N 1
ATOM 644 C CA . SER A 1 86 ? -4.566 -7.337 34.699 1.00 82.19 86 SER A CA 1
ATOM 645 C C . SER A 1 86 ? -5.809 -7.265 33.801 1.00 82.19 86 SER A C 1
ATOM 647 O O . SER A 1 86 ? -6.929 -7.230 34.311 1.00 82.19 86 SER A O 1
ATOM 649 N N . LEU A 1 87 ? -5.641 -7.283 32.473 1.00 80.12 87 LEU A N 1
ATOM 650 C CA . LEU A 1 87 ? -6.745 -7.263 31.517 1.00 80.12 87 LEU A CA 1
ATOM 651 C C . LEU A 1 87 ? -7.486 -8.612 31.457 1.00 80.12 87 LEU A C 1
ATOM 653 O O . LEU A 1 87 ? -6.878 -9.682 31.565 1.00 80.12 87 LEU A O 1
ATOM 657 N N . PRO A 1 88 ? -8.809 -8.593 31.220 1.00 83.81 88 PRO A N 1
ATOM 658 C CA . PRO A 1 88 ? -9.599 -9.811 31.098 1.00 83.81 88 PRO A CA 1
ATOM 659 C C . PRO A 1 88 ? -9.127 -10.655 29.902 1.00 83.81 88 PRO A C 1
ATOM 661 O O . PRO A 1 88 ? -8.756 -10.129 28.850 1.00 83.81 88 PRO A O 1
ATOM 664 N N . ARG A 1 89 ? -9.178 -11.991 30.037 1.00 78.50 89 ARG A N 1
ATOM 665 C CA . ARG A 1 89 ? -8.698 -12.951 29.017 1.00 78.50 89 ARG A CA 1
ATOM 666 C C . ARG A 1 89 ? -9.170 -12.654 27.579 1.00 78.50 89 ARG A C 1
ATOM 668 O O . ARG A 1 89 ? -8.337 -12.748 26.681 1.00 78.50 89 ARG A O 1
ATOM 675 N N . PRO A 1 90 ? -10.438 -12.267 27.321 1.00 78.12 90 PRO A N 1
ATOM 676 C CA . PRO A 1 90 ? -10.887 -11.914 25.972 1.00 78.12 90 PRO A CA 1
ATOM 677 C C . PRO A 1 90 ? -10.119 -10.737 25.354 1.00 78.12 90 PRO A C 1
ATOM 679 O O . PRO A 1 90 ? -9.829 -10.749 24.161 1.00 78.12 90 PRO A O 1
ATOM 682 N N . MET A 1 91 ? -9.738 -9.750 26.167 1.00 77.94 91 MET A N 1
ATOM 683 C CA . MET A 1 91 ? -9.022 -8.555 25.719 1.00 77.94 91 MET A CA 1
ATOM 684 C C . MET A 1 91 ? -7.546 -8.851 25.438 1.00 77.94 91 MET A C 1
ATOM 686 O O . MET A 1 91 ? -7.002 -8.361 24.452 1.00 77.94 91 MET A O 1
ATOM 690 N N . LEU A 1 92 ? -6.923 -9.731 26.231 1.00 80.44 92 LEU A N 1
ATOM 691 C CA . LEU A 1 92 ? -5.581 -10.257 25.950 1.00 80.44 92 LEU A CA 1
ATOM 692 C C . LEU A 1 92 ? -5.527 -11.034 24.630 1.00 80.44 92 LEU A C 1
ATOM 694 O O . LEU A 1 92 ? -4.603 -10.844 23.841 1.00 80.44 92 LEU A O 1
ATOM 698 N N . ILE A 1 93 ? -6.533 -11.875 24.366 1.00 81.31 93 ILE A N 1
ATOM 699 C CA . ILE A 1 93 ? -6.640 -12.607 23.097 1.00 81.31 93 ILE A CA 1
ATOM 700 C C . ILE A 1 93 ? -6.782 -11.618 21.938 1.00 81.31 93 ILE A C 1
ATOM 702 O O . ILE A 1 93 ? -6.061 -11.739 20.953 1.00 81.31 93 ILE A O 1
ATOM 706 N N . LEU A 1 94 ? -7.653 -10.613 22.063 1.00 78.75 94 LEU A N 1
ATOM 707 C CA . LEU A 1 94 ? -7.858 -9.603 21.024 1.00 78.75 94 LEU A CA 1
ATOM 708 C C . LEU A 1 94 ? -6.591 -8.777 20.754 1.00 78.75 94 LEU A C 1
ATOM 710 O O . LEU A 1 94 ? -6.273 -8.512 19.595 1.00 78.75 94 LEU A O 1
ATOM 714 N N . LEU A 1 95 ? -5.839 -8.421 21.798 1.00 82.25 95 LEU A N 1
ATOM 715 C CA . LEU A 1 95 ? -4.562 -7.718 21.682 1.00 82.25 95 LEU A CA 1
ATOM 716 C C . LEU A 1 95 ? -3.515 -8.564 20.944 1.00 82.25 95 LEU A C 1
ATOM 718 O O . LEU A 1 95 ? -2.911 -8.087 19.986 1.00 82.25 95 LEU A O 1
ATOM 722 N N . LEU A 1 96 ? -3.340 -9.828 21.341 1.00 82.31 96 LEU A N 1
ATOM 723 C CA . LEU A 1 96 ? -2.378 -10.743 20.720 1.00 82.31 96 LEU A CA 1
ATOM 724 C C . LEU A 1 96 ? -2.720 -10.995 19.250 1.00 82.31 96 LEU A C 1
ATOM 726 O O . LEU A 1 96 ? -1.865 -10.908 18.373 1.00 82.31 96 LEU A O 1
ATOM 730 N N . VAL A 1 97 ? -3.995 -11.235 18.973 1.00 80.31 97 VAL A N 1
ATOM 731 C CA . VAL A 1 97 ? -4.528 -11.400 17.624 1.00 80.31 97 VAL A CA 1
ATOM 732 C C . VAL A 1 97 ? -4.296 -10.152 16.766 1.00 80.31 97 VAL A C 1
ATOM 734 O O . VAL A 1 97 ? -3.891 -10.257 15.610 1.00 80.31 97 VAL A O 1
ATOM 737 N N . THR A 1 98 ? -4.512 -8.962 17.328 1.00 80.81 98 THR A N 1
ATOM 738 C CA . THR A 1 98 ? -4.273 -7.694 16.627 1.00 80.81 98 THR A CA 1
ATOM 739 C C . THR A 1 98 ? -2.787 -7.492 16.342 1.00 80.81 98 THR A C 1
ATOM 741 O O . THR A 1 98 ? -2.439 -7.062 15.243 1.00 80.81 98 THR A O 1
ATOM 744 N N . ALA A 1 99 ? -1.912 -7.845 17.287 1.00 82.88 99 ALA A N 1
ATOM 745 C CA . ALA A 1 99 ? -0.465 -7.781 17.110 1.00 82.88 99 ALA A CA 1
ATOM 746 C C . ALA A 1 99 ? 0.019 -8.740 16.009 1.00 82.88 99 ALA A C 1
ATOM 748 O O . ALA A 1 99 ? 0.758 -8.322 15.122 1.00 82.88 99 ALA A O 1
ATOM 749 N N . LEU A 1 100 ? -0.452 -9.992 16.005 1.00 83.00 100 LEU A N 1
ATOM 750 C CA . LEU A 1 100 ? -0.143 -10.965 14.949 1.00 83.00 100 LEU A CA 1
ATOM 751 C C . LEU A 1 100 ? -0.655 -10.512 13.576 1.00 83.00 100 LEU A C 1
ATOM 753 O O . LEU A 1 100 ? 0.055 -10.634 12.581 1.00 83.00 100 LEU A O 1
ATOM 757 N N . ASN A 1 101 ? -1.859 -9.939 13.514 1.00 81.06 101 ASN A N 1
ATOM 758 C CA . ASN A 1 101 ? -2.391 -9.383 12.272 1.00 81.06 101 ASN A CA 1
ATOM 759 C C . ASN A 1 101 ? -1.530 -8.213 11.764 1.00 81.06 101 ASN A C 1
ATOM 761 O O . ASN A 1 101 ? -1.218 -8.147 10.579 1.00 81.06 101 ASN A O 1
ATOM 765 N N . TRP A 1 102 ? -1.095 -7.308 12.645 1.00 81.25 102 TRP A N 1
ATOM 766 C CA . TRP A 1 102 ? -0.182 -6.224 12.265 1.00 81.25 102 TRP A CA 1
ATOM 767 C C . TRP A 1 102 ? 1.192 -6.730 11.819 1.00 81.25 102 TRP A C 1
ATOM 769 O O . TRP A 1 102 ? 1.745 -6.185 10.867 1.00 81.25 102 TRP A O 1
ATOM 779 N N . LEU A 1 103 ? 1.710 -7.796 12.436 1.00 82.88 103 LEU A N 1
ATOM 780 C CA . LEU A 1 103 ? 2.940 -8.459 11.995 1.00 82.88 103 LEU A CA 1
ATOM 781 C C . LEU A 1 103 ? 2.819 -9.057 10.588 1.00 82.88 103 LEU A C 1
ATOM 783 O O . LEU A 1 103 ? 3.811 -9.082 9.872 1.00 82.88 103 LEU A O 1
ATOM 787 N N . ALA A 1 104 ? 1.631 -9.498 10.164 1.00 80.06 104 ALA A N 1
ATOM 788 C CA . ALA A 1 104 ? 1.401 -9.950 8.789 1.00 80.06 104 ALA A CA 1
ATOM 789 C C . ALA A 1 104 ? 1.300 -8.777 7.797 1.00 80.06 104 ALA A C 1
ATOM 791 O O . ALA A 1 104 ? 1.805 -8.849 6.678 1.00 80.06 104 ALA A O 1
ATOM 792 N N . TRP A 1 105 ? 0.668 -7.678 8.211 1.00 77.38 105 TRP A N 1
ATOM 793 C CA . TRP A 1 105 ? 0.480 -6.496 7.368 1.00 77.38 105 TRP A CA 1
ATOM 794 C C . TRP A 1 105 ? 1.746 -5.668 7.168 1.00 77.38 105 TRP A C 1
ATOM 796 O O . TRP A 1 105 ? 1.905 -5.048 6.120 1.00 77.38 105 TRP A O 1
ATOM 806 N N . PHE A 1 106 ? 2.639 -5.641 8.155 1.00 81.31 106 PHE A N 1
ATOM 807 C CA . PHE A 1 106 ? 3.818 -4.782 8.126 1.00 81.31 106 PHE A CA 1
ATOM 808 C C . PHE A 1 106 ? 4.801 -5.139 6.991 1.00 81.31 106 PHE A C 1
ATOM 810 O O . PHE A 1 106 ? 5.127 -4.246 6.211 1.00 81.31 106 PHE A O 1
ATOM 817 N N . PRO A 1 107 ? 5.214 -6.411 6.803 1.00 82.69 107 PRO A N 1
ATOM 818 C CA . PRO A 1 107 ? 6.036 -6.800 5.661 1.00 82.69 107 PRO A CA 1
ATOM 819 C C . PRO A 1 107 ? 5.301 -6.602 4.339 1.00 82.69 107 PRO A C 1
ATOM 821 O O . PRO A 1 107 ? 5.906 -6.151 3.376 1.00 82.69 107 PRO A O 1
ATOM 824 N N . PHE A 1 108 ? 3.996 -6.892 4.292 1.00 79.94 108 PHE A N 1
ATOM 825 C CA . PHE A 1 108 ? 3.213 -6.724 3.072 1.00 79.94 108 PHE A CA 1
ATOM 826 C C . PHE A 1 108 ? 3.241 -5.268 2.589 1.00 79.94 108 PHE A C 1
ATOM 828 O O . PHE A 1 108 ? 3.621 -5.026 1.457 1.00 79.94 108 PHE A O 1
ATOM 835 N N . ILE A 1 109 ? 2.942 -4.296 3.457 1.00 77.44 109 ILE A N 1
ATOM 836 C CA . ILE A 1 109 ? 2.908 -2.867 3.087 1.00 77.44 109 ILE A CA 1
ATOM 837 C C . ILE A 1 109 ? 4.297 -2.318 2.716 1.00 77.44 109 ILE A C 1
ATOM 839 O O . ILE A 1 109 ? 4.393 -1.326 1.999 1.00 77.44 109 ILE A O 1
ATOM 843 N N . LEU A 1 110 ? 5.376 -2.906 3.240 1.00 81.88 110 LEU A N 1
ATOM 844 C CA . LEU A 1 110 ? 6.738 -2.460 2.932 1.00 81.88 110 LEU A CA 1
ATOM 845 C C . LEU A 1 110 ? 7.289 -3.076 1.645 1.00 81.88 110 LEU A C 1
ATOM 847 O O . LEU A 1 110 ? 7.988 -2.394 0.902 1.00 81.88 110 LEU A O 1
ATOM 851 N N . TYR A 1 111 ? 7.002 -4.353 1.396 1.00 85.25 111 TYR A N 1
ATOM 852 C CA . TYR A 1 111 ? 7.596 -5.108 0.294 1.00 85.25 111 TYR A CA 1
ATOM 853 C C . TYR A 1 111 ? 6.674 -5.271 -0.913 1.00 85.25 111 TYR A C 1
ATOM 855 O O . TYR A 1 111 ? 7.120 -5.767 -1.938 1.00 85.25 111 TYR A O 1
ATOM 863 N N . ASP A 1 112 ? 5.408 -4.869 -0.847 1.00 83.38 112 ASP A N 1
ATOM 864 C CA . ASP A 1 112 ? 4.466 -5.007 -1.960 1.00 83.38 112 ASP A CA 1
ATOM 865 C C . ASP A 1 112 ? 4.854 -4.199 -3.211 1.00 83.38 112 ASP A C 1
ATOM 867 O O . ASP A 1 112 ? 4.698 -4.671 -4.338 1.00 83.38 112 ASP A O 1
ATOM 871 N N . THR A 1 113 ? 5.381 -2.992 -3.029 1.00 84.94 113 THR A N 1
ATOM 872 C CA . THR A 1 113 ? 5.859 -2.123 -4.109 1.00 84.94 113 THR A CA 1
ATOM 873 C C . THR A 1 113 ? 7.155 -2.642 -4.716 1.00 84.94 113 THR A C 1
ATOM 875 O O . THR A 1 113 ? 7.307 -2.588 -5.937 1.00 84.94 113 THR A O 1
ATOM 878 N N . ASP A 1 114 ? 8.042 -3.207 -3.893 1.00 84.44 114 ASP A N 1
ATOM 879 C CA . ASP A 1 114 ? 9.269 -3.861 -4.357 1.00 84.44 114 ASP A CA 1
ATOM 880 C C . ASP A 1 114 ? 8.960 -5.171 -5.091 1.00 84.44 114 ASP A C 1
ATOM 882 O O . ASP A 1 114 ? 9.444 -5.385 -6.198 1.00 84.44 114 ASP A O 1
ATOM 886 N N . TRP A 1 115 ? 8.050 -5.986 -4.554 1.00 85.69 115 TRP A N 1
ATOM 887 C CA . TRP A 1 115 ? 7.500 -7.168 -5.219 1.00 85.69 115 TRP A CA 1
ATOM 888 C C . TRP A 1 115 ? 6.891 -6.808 -6.581 1.00 85.69 115 TRP A C 1
ATOM 890 O O . TRP A 1 115 ? 7.152 -7.468 -7.589 1.00 85.69 115 TRP A O 1
ATOM 900 N N . MET A 1 116 ? 6.133 -5.711 -6.660 1.00 83.38 116 MET A N 1
ATOM 901 C CA . MET A 1 116 ? 5.583 -5.239 -7.929 1.00 83.38 116 MET A CA 1
ATOM 902 C C . MET A 1 116 ? 6.684 -4.784 -8.906 1.00 83.38 116 MET A C 1
ATOM 904 O O . MET A 1 116 ? 6.584 -5.054 -10.102 1.00 83.38 116 MET A O 1
ATOM 908 N N . GLY A 1 117 ? 7.738 -4.123 -8.421 1.00 81.56 117 GLY A N 1
ATOM 909 C CA . GLY A 1 117 ? 8.889 -3.678 -9.217 1.00 81.56 117 GLY A CA 1
ATOM 910 C C . GLY A 1 117 ? 9.755 -4.818 -9.752 1.00 81.56 117 GLY A C 1
ATOM 911 O O . GLY A 1 117 ? 10.055 -4.881 -10.947 1.00 81.56 117 GLY A O 1
ATOM 912 N N . ARG A 1 118 ? 10.135 -5.737 -8.867 1.00 81.94 118 ARG A N 1
ATOM 913 C CA . ARG A 1 118 ? 11.141 -6.770 -9.113 1.00 81.94 118 ARG A CA 1
ATOM 914 C C . ARG A 1 118 ? 10.543 -8.080 -9.612 1.00 81.94 118 ARG A C 1
ATOM 916 O O . ARG A 1 118 ? 11.034 -8.651 -10.584 1.00 81.94 118 ARG A O 1
ATOM 923 N N . ASP A 1 119 ? 9.469 -8.550 -8.990 1.00 81.31 119 ASP A N 1
ATOM 924 C CA . ASP A 1 119 ? 8.939 -9.888 -9.260 1.00 81.31 119 ASP A CA 1
ATOM 925 C C . ASP A 1 119 ? 7.863 -9.859 -10.347 1.00 81.31 119 ASP A C 1
ATOM 927 O O . ASP A 1 119 ? 7.905 -10.669 -11.278 1.00 81.31 119 ASP A O 1
ATOM 931 N N . VAL A 1 120 ? 6.946 -8.885 -10.282 1.00 79.25 120 VAL A N 1
ATOM 932 C CA . VAL A 1 120 ? 5.867 -8.730 -11.274 1.00 79.25 120 VAL A CA 1
ATOM 933 C C . VAL A 1 120 ? 6.368 -8.066 -12.555 1.00 79.25 120 VAL A C 1
ATOM 935 O O . VAL A 1 120 ? 6.077 -8.548 -13.649 1.00 79.25 120 VAL A O 1
ATOM 938 N N . TYR A 1 121 ? 7.106 -6.960 -12.435 1.00 76.94 121 TYR A N 1
ATOM 939 C CA . TYR A 1 121 ? 7.647 -6.238 -13.589 1.00 76.94 121 TYR A CA 1
ATOM 940 C C . TYR A 1 121 ? 9.002 -6.768 -14.068 1.00 76.94 121 TYR A C 1
ATOM 942 O O . TYR A 1 121 ? 9.355 -6.534 -15.221 1.00 76.94 121 TYR A O 1
ATOM 950 N N . GLY A 1 122 ? 9.738 -7.505 -13.230 1.00 73.62 122 GLY A N 1
ATOM 951 C CA . GLY A 1 122 ? 11.036 -8.065 -13.607 1.00 73.62 122 GLY A CA 1
ATOM 952 C C . GLY A 1 122 ? 12.174 -7.049 -13.665 1.00 73.62 122 GLY A C 1
ATOM 953 O O . GLY A 1 122 ? 13.231 -7.401 -14.172 1.00 73.62 122 GLY A O 1
ATOM 954 N N . GLY A 1 123 ? 11.969 -5.811 -13.207 1.00 73.06 123 GLY A N 1
ATOM 955 C CA . GLY A 1 123 ? 12.961 -4.747 -13.342 1.00 73.06 123 GLY A CA 1
ATOM 956 C C . GLY A 1 123 ? 14.059 -4.819 -12.282 1.00 73.06 123 GLY A C 1
ATOM 957 O O . GLY A 1 123 ? 13.787 -5.091 -11.110 1.00 73.06 123 GLY A O 1
ATOM 958 N N . HIS A 1 124 ? 15.291 -4.514 -12.683 1.00 75.38 124 HIS A N 1
ATOM 959 C CA . HIS A 1 124 ? 16.403 -4.245 -11.773 1.00 75.38 124 HIS A CA 1
ATOM 960 C C . HIS A 1 124 ? 16.578 -2.738 -11.516 1.00 75.38 124 HIS A C 1
ATOM 962 O O . HIS A 1 124 ? 16.090 -1.907 -12.277 1.00 75.38 124 HIS A O 1
ATOM 968 N N . VAL A 1 125 ? 17.277 -2.377 -10.432 1.00 64.50 125 VAL A N 1
ATOM 969 C CA . VAL A 1 125 ? 17.472 -0.974 -10.000 1.00 64.50 125 VAL A CA 1
ATOM 970 C C . VAL A 1 125 ? 18.275 -0.148 -11.027 1.00 64.50 125 VAL A C 1
ATOM 972 O O . VAL A 1 125 ? 18.149 1.069 -11.045 1.00 64.50 125 VAL A O 1
ATOM 975 N N . ASP A 1 126 ? 19.004 -0.814 -11.932 1.00 65.50 126 ASP A N 1
ATOM 976 C CA . ASP A 1 126 ? 19.754 -0.208 -13.047 1.00 65.50 126 ASP A CA 1
ATOM 977 C C . ASP A 1 126 ? 19.123 -0.460 -14.436 1.00 65.50 126 ASP A C 1
ATOM 979 O O . ASP A 1 126 ? 19.700 -0.092 -15.460 1.00 65.50 126 ASP A O 1
ATOM 983 N N . ASP A 1 127 ? 17.944 -1.090 -14.512 1.00 63.94 127 ASP A N 1
ATOM 984 C CA . ASP A 1 127 ? 17.239 -1.255 -15.790 1.00 63.94 127 ASP A CA 1
ATOM 985 C C . ASP A 1 127 ? 16.557 0.049 -16.204 1.00 63.94 127 ASP A C 1
ATOM 987 O O . ASP A 1 127 ? 16.065 0.763 -15.338 1.00 63.94 127 ASP A O 1
ATOM 991 N N . ASN A 1 128 ? 16.444 0.288 -17.521 1.00 70.31 128 ASN A N 1
ATOM 992 C CA . ASN A 1 128 ? 15.814 1.421 -18.241 1.00 70.31 128 ASN A CA 1
ATOM 993 C C . ASN A 1 128 ? 14.421 1.901 -17.717 1.00 70.31 128 ASN A C 1
ATOM 995 O O . ASN A 1 128 ? 13.437 1.944 -18.457 1.00 70.31 128 ASN A O 1
ATOM 999 N N . GLY A 1 129 ? 14.292 2.263 -16.440 1.00 73.88 129 GLY A N 1
ATOM 1000 C CA . GLY A 1 129 ? 13.067 2.672 -15.753 1.00 73.88 129 GLY A CA 1
ATOM 1001 C C . GLY A 1 129 ? 12.015 1.572 -15.542 1.00 73.88 129 GLY A C 1
ATOM 1002 O O . GLY A 1 129 ? 10.874 1.890 -15.196 1.00 73.88 129 GLY A O 1
ATOM 1003 N N . LEU A 1 130 ? 12.326 0.288 -15.772 1.00 79.25 130 LEU A N 1
ATOM 1004 C CA . LEU A 1 130 ? 11.330 -0.792 -15.664 1.00 79.25 130 LEU A CA 1
ATOM 1005 C C . LEU A 1 130 ? 10.936 -1.061 -14.204 1.00 79.25 130 LEU A C 1
ATOM 1007 O O . LEU A 1 130 ? 9.745 -1.192 -13.906 1.00 79.25 130 LEU A O 1
ATOM 1011 N N . TYR A 1 131 ? 11.921 -1.052 -13.301 1.00 81.25 131 TYR A N 1
ATOM 1012 C CA . TYR A 1 131 ? 11.702 -1.140 -11.858 1.00 81.25 131 TYR A CA 1
ATOM 1013 C C . TYR A 1 131 ? 10.865 0.044 -11.355 1.00 81.25 131 TYR A C 1
ATOM 1015 O O . TYR A 1 131 ? 9.822 -0.161 -10.737 1.00 81.25 131 TYR A O 1
ATOM 1023 N N . ASP A 1 132 ? 11.224 1.273 -11.737 1.00 79.94 132 ASP A N 1
ATOM 1024 C CA . ASP A 1 132 ? 10.484 2.492 -11.375 1.00 79.94 132 ASP A CA 1
ATOM 1025 C C . ASP A 1 132 ? 9.014 2.444 -11.816 1.00 79.94 132 ASP A C 1
ATOM 1027 O O . ASP A 1 132 ? 8.105 2.866 -11.092 1.00 79.94 132 ASP A O 1
ATOM 1031 N N . ASN A 1 133 ? 8.755 1.911 -13.012 1.00 81.19 133 ASN A N 1
ATOM 1032 C CA . ASN A 1 133 ? 7.399 1.729 -13.521 1.00 81.19 133 ASN A CA 1
ATOM 1033 C C . ASN A 1 133 ? 6.608 0.691 -12.713 1.00 81.19 133 ASN A C 1
ATOM 1035 O O . ASN A 1 133 ? 5.405 0.879 -12.503 1.00 81.19 133 ASN A O 1
ATOM 1039 N N . GLY A 1 134 ? 7.262 -0.374 -12.248 1.00 82.69 134 GLY A N 1
ATOM 1040 C CA . GLY A 1 134 ? 6.648 -1.373 -11.378 1.00 82.69 134 GLY A CA 1
ATOM 1041 C C . GLY A 1 134 ? 6.380 -0.842 -9.967 1.00 82.69 134 GLY A C 1
ATOM 1042 O O . GLY A 1 134 ? 5.260 -0.989 -9.477 1.00 82.69 134 GLY A O 1
ATOM 1043 N N . VAL A 1 135 ? 7.322 -0.108 -9.364 1.00 85.06 135 VAL A N 1
ATOM 1044 C CA . VAL A 1 135 ? 7.137 0.560 -8.059 1.00 85.06 135 VAL A CA 1
ATOM 1045 C C . VAL A 1 135 ? 5.953 1.527 -8.109 1.00 85.06 135 VAL A C 1
ATOM 1047 O O . VAL A 1 135 ? 5.086 1.515 -7.234 1.00 85.06 135 VAL A O 1
ATOM 1050 N N . ARG A 1 136 ? 5.833 2.313 -9.185 1.00 83.06 136 ARG A N 1
ATOM 1051 C CA . ARG A 1 136 ? 4.670 3.187 -9.406 1.00 83.06 136 ARG A CA 1
ATOM 1052 C C . ARG A 1 136 ? 3.365 2.428 -9.576 1.00 83.06 136 ARG A C 1
ATOM 1054 O O . ARG A 1 136 ? 2.334 2.871 -9.074 1.00 83.06 136 ARG A O 1
ATOM 1061 N N . ALA A 1 137 ? 3.381 1.308 -10.294 1.00 84.19 137 ALA A N 1
ATOM 1062 C CA . ALA A 1 137 ? 2.205 0.455 -10.416 1.00 84.19 137 ALA A CA 1
ATOM 1063 C C . ALA A 1 137 ? 1.797 -0.133 -9.053 1.00 84.19 137 ALA A C 1
ATOM 1065 O O . ALA A 1 137 ? 0.602 -0.233 -8.776 1.00 84.19 137 ALA A O 1
ATOM 1066 N N . GLY A 1 138 ? 2.764 -0.445 -8.188 1.00 85.31 138 GLY A N 1
ATOM 1067 C CA . GLY A 1 138 ? 2.534 -0.848 -6.800 1.00 85.31 138 GLY A CA 1
ATOM 1068 C C . GLY A 1 138 ? 1.907 0.276 -5.973 1.00 85.31 138 GLY A C 1
ATOM 1069 O O . GLY A 1 138 ? 0.882 0.065 -5.329 1.00 85.31 138 GLY A O 1
ATOM 1070 N N . ALA A 1 139 ? 2.430 1.502 -6.081 1.00 85.12 139 ALA A N 1
ATOM 1071 C CA . ALA A 1 139 ? 1.854 2.681 -5.429 1.00 85.12 139 ALA A CA 1
ATOM 1072 C C . ALA A 1 139 ? 0.408 2.961 -5.892 1.00 85.12 139 ALA A C 1
ATOM 1074 O O . ALA A 1 139 ? -0.454 3.298 -5.079 1.00 85.12 139 ALA A O 1
ATOM 1075 N N . LEU A 1 140 ? 0.101 2.751 -7.179 1.00 85.00 140 LEU A N 1
ATOM 1076 C CA . LEU A 1 140 ? -1.277 2.792 -7.685 1.00 85.00 140 LEU A CA 1
ATOM 1077 C C . LEU A 1 140 ? -2.151 1.687 -7.071 1.00 85.00 140 LEU A C 1
ATOM 1079 O O . LEU A 1 140 ? -3.305 1.947 -6.729 1.00 85.00 140 LEU A O 1
ATOM 1083 N N . GLY A 1 141 ? -1.615 0.476 -6.900 1.00 84.88 141 GLY A N 1
ATOM 1084 C CA . GLY A 1 141 ? -2.289 -0.617 -6.195 1.00 84.88 141 GLY A CA 1
ATOM 1085 C C . GLY A 1 141 ? -2.643 -0.246 -4.754 1.00 84.88 141 GLY A C 1
ATOM 1086 O O . GLY A 1 141 ? -3.797 -0.374 -4.349 1.00 84.88 141 GLY A O 1
ATOM 1087 N N . LEU A 1 142 ? -1.691 0.314 -4.009 1.00 84.94 142 LEU A N 1
ATOM 1088 C CA . LEU A 1 142 ? -1.886 0.811 -2.642 1.00 84.94 142 LEU A CA 1
ATOM 1089 C C . LEU A 1 142 ? -2.896 1.968 -2.549 1.00 84.94 142 LEU A C 1
ATOM 1091 O O . LEU A 1 142 ? -3.687 2.054 -1.600 1.00 84.94 142 LEU A O 1
ATOM 1095 N N . MET A 1 143 ? -2.927 2.842 -3.557 1.00 85.38 143 MET A N 1
ATOM 1096 C CA . MET A 1 143 ? -3.944 3.888 -3.675 1.00 85.38 143 MET A CA 1
ATOM 1097 C C . MET A 1 143 ? -5.343 3.276 -3.828 1.00 85.38 143 MET A C 1
ATOM 1099 O O . MET A 1 143 ? -6.252 3.639 -3.080 1.00 85.38 143 MET A O 1
ATOM 1103 N N . LEU A 1 144 ? -5.518 2.316 -4.745 1.00 85.06 144 LEU A N 1
ATOM 1104 C CA . LEU A 1 144 ? -6.792 1.613 -4.941 1.00 85.06 144 LEU A CA 1
ATOM 1105 C C . LEU A 1 144 ? -7.209 0.838 -3.688 1.00 85.06 144 LEU A C 1
ATOM 1107 O O . LEU A 1 144 ? -8.367 0.910 -3.275 1.00 85.06 144 LEU A O 1
ATOM 1111 N N . GLN A 1 145 ? -6.257 0.175 -3.030 1.00 85.56 145 GLN A N 1
ATOM 1112 C CA . GLN A 1 145 ? -6.472 -0.481 -1.745 1.00 85.56 145 GLN A CA 1
ATOM 1113 C C . GLN A 1 145 ? -7.013 0.503 -0.698 1.00 85.56 145 GLN A C 1
ATOM 1115 O O . GLN A 1 145 ? -7.949 0.177 0.031 1.00 85.56 145 GLN A O 1
ATOM 1120 N N . SER A 1 146 ? -6.476 1.724 -0.647 1.00 83.75 146 SER A N 1
ATOM 1121 C CA . SER A 1 146 ? -6.920 2.765 0.288 1.00 83.75 146 SER A CA 1
ATOM 1122 C C . SER A 1 146 ? -8.311 3.317 -0.040 1.00 83.75 146 SER A C 1
ATOM 1124 O O . SER A 1 146 ? -9.070 3.636 0.878 1.00 83.75 146 SER A O 1
ATOM 1126 N N . VAL A 1 147 ? -8.680 3.384 -1.324 1.00 84.88 147 VAL A N 1
ATOM 1127 C CA . VAL A 1 147 ? -10.042 3.743 -1.757 1.00 84.88 147 VAL A CA 1
ATOM 1128 C C . VAL A 1 147 ? -11.037 2.663 -1.338 1.00 84.88 147 VAL A C 1
ATOM 1130 O O . VAL A 1 147 ? -12.035 2.979 -0.689 1.00 84.88 147 VAL A O 1
ATOM 1133 N N . VAL A 1 148 ? -10.747 1.391 -1.637 1.00 84.81 148 VAL A N 1
ATOM 1134 C CA . VAL A 1 148 ? -11.594 0.261 -1.220 1.00 84.81 148 VAL A CA 1
ATOM 1135 C C . VAL A 1 148 ? -11.720 0.227 0.296 1.00 84.81 148 VAL A C 1
ATOM 1137 O O . VAL A 1 148 ? -12.822 0.066 0.812 1.00 84.81 148 VAL A O 1
ATOM 1140 N N . LEU A 1 149 ? -10.623 0.462 1.017 1.00 83.00 149 LEU A N 1
ATOM 1141 C CA . LEU A 1 149 ? -10.635 0.565 2.469 1.00 83.00 149 LEU A CA 1
ATOM 1142 C C . LEU A 1 149 ? -11.575 1.667 2.961 1.00 83.00 149 LEU A C 1
ATOM 1144 O O . LEU A 1 149 ? -12.331 1.444 3.903 1.00 83.00 149 LEU A O 1
ATOM 1148 N N . GLY A 1 150 ? -11.532 2.850 2.343 1.00 81.06 150 GLY A N 1
ATOM 1149 C CA . GLY A 1 150 ? -12.405 3.970 2.692 1.00 81.06 150 GLY A CA 1
ATOM 1150 C C . GLY A 1 150 ? -13.883 3.644 2.478 1.00 81.06 150 GLY A C 1
ATOM 1151 O O . GLY A 1 150 ? -14.688 3.839 3.386 1.00 81.06 150 GLY A O 1
ATOM 1152 N N . VAL A 1 151 ? -14.224 3.082 1.315 1.00 82.81 151 VAL A N 1
ATOM 1153 C CA . VAL A 1 151 ? -15.597 2.667 0.979 1.00 82.81 151 VAL A CA 1
ATOM 1154 C C . VAL A 1 151 ? -16.081 1.571 1.927 1.00 82.81 151 VAL A C 1
ATOM 1156 O O . VAL A 1 151 ? -17.167 1.666 2.500 1.00 82.81 151 VAL A O 1
ATOM 1159 N N . MET A 1 152 ? -15.254 0.550 2.152 1.00 78.81 152 MET A N 1
ATOM 1160 C CA . MET A 1 152 ? -15.591 -0.551 3.046 1.00 78.81 152 MET A CA 1
ATOM 1161 C C . MET A 1 152 ? -15.696 -0.093 4.496 1.00 78.81 152 MET A C 1
ATOM 1163 O O . MET A 1 152 ? -16.558 -0.593 5.203 1.00 78.81 152 MET A O 1
ATOM 1167 N N . SER A 1 153 ? -14.916 0.893 4.946 1.00 75.38 153 SER A N 1
ATOM 1168 C CA . SER A 1 153 ? -15.037 1.435 6.306 1.00 75.38 153 SER A CA 1
ATOM 1169 C C . SER A 1 153 ? -16.429 2.012 6.583 1.00 75.38 153 SER A C 1
ATOM 1171 O O . SER A 1 153 ? -16.907 1.880 7.704 1.00 75.38 153 SER A O 1
ATOM 1173 N N . ILE A 1 154 ? -17.084 2.609 5.580 1.00 78.00 154 ILE A N 1
ATOM 1174 C CA . ILE A 1 154 ? -18.480 3.069 5.678 1.00 78.00 154 ILE A CA 1
ATOM 1175 C C . ILE A 1 154 ? -19.428 1.860 5.649 1.00 78.00 154 ILE A C 1
ATOM 1177 O O . ILE A 1 154 ? -20.374 1.768 6.429 1.00 78.00 154 ILE A O 1
ATOM 1181 N N . GLY A 1 155 ? -19.142 0.886 4.780 1.00 72.69 155 GLY A N 1
ATOM 1182 C CA . GLY A 1 155 ? -19.920 -0.347 4.655 1.00 72.69 155 GLY A CA 1
ATOM 1183 C C . GLY A 1 155 ? -19.875 -1.263 5.884 1.00 72.69 155 GLY A C 1
ATOM 1184 O O . GLY A 1 155 ? -20.820 -2.020 6.096 1.00 72.69 155 GLY A O 1
ATOM 1185 N N . VAL A 1 156 ? -18.830 -1.199 6.719 1.00 71.12 156 VAL A N 1
ATOM 1186 C CA . VAL A 1 156 ? -18.682 -2.079 7.892 1.00 71.12 156 VAL A CA 1
ATOM 1187 C C . VAL A 1 156 ? -19.798 -1.864 8.910 1.00 71.12 156 VAL A C 1
ATOM 1189 O O . VAL A 1 156 ? -20.273 -2.845 9.476 1.00 71.12 156 VAL A O 1
ATOM 1192 N N . GLU A 1 157 ? -20.281 -0.639 9.114 1.00 68.56 157 GLU A N 1
ATOM 1193 C CA . GLU A 1 157 ? -21.402 -0.400 10.033 1.00 68.56 157 GLU A CA 1
ATOM 1194 C C . GLU A 1 157 ? -22.696 -1.060 9.538 1.00 68.56 157 GLU A C 1
ATOM 1196 O O . GLU A 1 157 ? -23.436 -1.661 10.320 1.00 68.56 157 GLU A O 1
ATOM 1201 N N . LEU A 1 158 ? -22.945 -1.018 8.226 1.00 68.69 158 LEU A N 1
ATOM 1202 C CA . LEU A 1 158 ? -24.090 -1.681 7.602 1.00 68.69 158 LEU A CA 1
ATOM 1203 C C . LEU A 1 158 ? -23.947 -3.209 7.645 1.00 68.69 158 LEU A C 1
ATOM 1205 O O . LEU A 1 158 ? -24.909 -3.929 7.922 1.00 68.69 158 LEU A O 1
ATOM 1209 N N . LEU A 1 159 ? -22.736 -3.706 7.400 1.00 67.06 159 LEU A N 1
ATOM 1210 C CA . LEU A 1 159 ? -22.426 -5.129 7.367 1.00 67.06 159 LEU A CA 1
ATOM 1211 C C . LEU A 1 159 ? -22.470 -5.754 8.769 1.00 67.06 159 LEU A C 1
ATOM 1213 O O . LEU A 1 159 ? -22.997 -6.853 8.933 1.00 67.06 159 LEU A O 1
ATOM 1217 N N . ALA A 1 160 ? -22.007 -5.029 9.791 1.00 64.81 160 ALA A N 1
ATOM 1218 C CA . ALA A 1 160 ? -22.094 -5.436 11.191 1.00 64.81 160 ALA A CA 1
ATOM 1219 C C . ALA A 1 160 ? -23.554 -5.567 11.652 1.00 64.81 160 ALA A C 1
ATOM 1221 O O . ALA A 1 160 ? -23.903 -6.547 12.308 1.00 64.81 160 ALA A O 1
ATOM 1222 N N . ARG A 1 161 ? -24.427 -4.637 11.238 1.00 67.69 161 ARG A N 1
ATOM 1223 C CA . ARG A 1 161 ? -25.872 -4.701 11.522 1.00 67.69 161 ARG A CA 1
ATOM 1224 C C . ARG A 1 161 ? -26.579 -5.845 10.788 1.00 67.69 161 ARG A C 1
ATOM 1226 O O . ARG A 1 161 ? -27.522 -6.411 11.326 1.00 67.69 161 ARG A O 1
ATOM 1233 N N . ARG A 1 162 ? -26.141 -6.186 9.570 1.00 67.50 162 ARG A N 1
ATOM 1234 C CA . ARG A 1 162 ? -26.734 -7.250 8.735 1.00 67.50 162 ARG A CA 1
ATOM 1235 C C . ARG A 1 162 ? -26.308 -8.662 9.139 1.00 67.50 162 ARG A C 1
ATOM 1237 O O . ARG A 1 162 ? -27.130 -9.567 9.077 1.00 67.50 162 ARG A O 1
ATOM 1244 N N . ILE A 1 163 ? -25.035 -8.861 9.479 1.00 66.12 163 ILE A N 1
ATOM 1245 C CA . ILE A 1 163 ? -24.464 -10.197 9.717 1.00 66.12 163 ILE A CA 1
ATOM 1246 C C . ILE A 1 163 ? -24.592 -10.609 11.190 1.00 66.12 163 ILE A C 1
ATOM 1248 O O . ILE A 1 163 ? -24.615 -11.804 11.475 1.00 66.12 163 ILE A O 1
ATOM 1252 N N . GLY A 1 164 ? -24.719 -9.654 12.123 1.00 60.47 164 GLY A N 1
ATOM 1253 C CA . GLY A 1 164 ? -25.037 -9.885 13.543 1.00 60.47 164 GLY A CA 1
ATOM 1254 C C . GLY A 1 164 ? -23.966 -10.625 14.361 1.00 60.47 164 GLY A C 1
ATOM 1255 O O . GLY A 1 164 ? -23.937 -10.503 15.581 1.00 60.47 164 GLY A O 1
ATOM 1256 N N . ASP A 1 165 ? -23.055 -11.351 13.709 1.00 69.06 165 ASP A N 1
ATOM 1257 C CA . ASP A 1 165 ? -22.017 -12.167 14.331 1.00 69.06 165 ASP A CA 1
ATOM 1258 C C . ASP A 1 165 ? -20.618 -11.658 13.951 1.00 69.06 165 ASP A C 1
ATOM 1260 O O . ASP A 1 165 ? -20.025 -12.003 12.922 1.00 69.06 165 ASP A O 1
ATOM 1264 N N . VAL A 1 166 ? -20.082 -10.804 14.822 1.00 66.88 166 VAL A N 1
ATOM 1265 C CA . VAL A 1 166 ? -18.781 -10.140 14.659 1.00 66.88 166 VAL A CA 1
ATOM 1266 C C . VAL A 1 166 ? -17.631 -11.153 14.586 1.00 66.88 166 VAL A C 1
ATOM 1268 O O . VAL A 1 166 ? -16.623 -10.902 13.924 1.00 66.88 166 VAL A O 1
ATOM 1271 N N . LYS A 1 167 ? -17.775 -12.327 15.217 1.00 69.88 167 LYS A N 1
ATOM 1272 C CA . LYS A 1 167 ? -16.738 -13.370 15.223 1.00 69.88 167 LYS A CA 1
ATOM 1273 C C . LYS A 1 167 ? -16.586 -14.010 13.846 1.00 69.88 167 LYS A C 1
ATOM 1275 O O . LYS A 1 167 ? -15.459 -14.205 13.393 1.00 69.88 167 LYS A O 1
ATOM 1280 N N . LYS A 1 168 ? -17.698 -14.270 13.151 1.00 72.81 168 LYS A N 1
ATOM 1281 C CA . LYS A 1 168 ? -17.689 -14.807 11.778 1.00 72.81 168 LYS A CA 1
ATOM 1282 C C . LYS A 1 168 ? -17.119 -13.808 10.781 1.00 72.81 168 LYS A C 1
ATOM 1284 O O . LYS A 1 168 ? -16.314 -14.186 9.936 1.00 72.81 168 LYS A O 1
ATOM 1289 N N . LEU A 1 169 ? -17.489 -12.534 10.915 1.00 73.19 169 LEU A N 1
ATOM 1290 C CA . LEU A 1 169 ? -16.990 -11.462 10.053 1.00 73.19 169 LEU A CA 1
ATOM 1291 C C . LEU A 1 169 ? -15.469 -11.296 10.213 1.00 73.19 169 LEU A C 1
ATOM 1293 O O . LEU A 1 169 ? -14.736 -11.222 9.229 1.00 73.19 169 LEU A O 1
ATOM 1297 N N . TRP A 1 170 ? -14.985 -11.334 11.455 1.00 71.94 170 TRP A N 1
ATOM 1298 C CA . TRP A 1 170 ? -13.560 -11.255 11.764 1.00 71.94 170 TRP A CA 1
ATOM 1299 C C . TRP A 1 170 ? -12.771 -12.488 11.282 1.00 71.94 170 TRP A C 1
ATOM 1301 O O . TRP A 1 170 ? -11.700 -12.345 10.692 1.00 71.94 170 TRP A O 1
ATOM 1311 N N . GLY A 1 171 ? -13.314 -13.697 11.458 1.00 73.06 171 GLY A N 1
ATOM 1312 C CA . GLY A 1 171 ? -12.722 -14.920 10.908 1.00 73.06 171 GLY A CA 1
ATOM 1313 C C . GLY A 1 171 ? -12.640 -14.889 9.379 1.00 73.06 171 GLY A C 1
ATOM 1314 O O . GLY A 1 171 ? -11.575 -15.129 8.815 1.00 73.06 171 GLY A O 1
ATOM 1315 N N . GLY A 1 172 ? -13.731 -14.504 8.706 1.00 78.88 172 GLY A N 1
ATOM 1316 C CA . GLY A 1 172 ? -13.785 -14.397 7.245 1.00 78.88 172 GLY A CA 1
ATOM 1317 C C . GLY A 1 172 ? -12.752 -13.422 6.677 1.00 78.88 172 GLY A C 1
ATOM 1318 O O . GLY A 1 172 ? -12.112 -13.708 5.671 1.00 78.88 172 GLY A O 1
ATOM 1319 N N . VAL A 1 173 ? -12.511 -12.310 7.369 1.00 75.94 173 VAL A N 1
ATOM 1320 C CA . VAL A 1 173 ? -11.487 -11.330 6.991 1.00 75.94 173 VAL A CA 1
ATOM 1321 C C . VAL A 1 173 ? -10.066 -11.899 7.044 1.00 75.94 173 VAL A C 1
ATOM 1323 O O . VAL A 1 173 ? -9.279 -11.645 6.132 1.00 75.94 173 VAL A O 1
ATOM 1326 N N . ASN A 1 174 ? -9.737 -12.699 8.060 1.00 79.31 174 ASN A N 1
ATOM 1327 C CA . ASN A 1 174 ? -8.424 -13.346 8.142 1.00 79.31 174 ASN A CA 1
ATOM 1328 C C . ASN A 1 174 ? -8.241 -14.409 7.050 1.00 79.31 174 ASN A C 1
ATOM 1330 O O . ASN A 1 174 ? -7.148 -14.544 6.507 1.00 79.31 174 ASN A O 1
ATOM 1334 N N . PHE A 1 175 ? -9.309 -15.117 6.671 1.00 83.25 175 PHE A N 1
ATOM 1335 C CA . PHE A 1 175 ? -9.273 -16.022 5.519 1.00 83.25 175 PHE A CA 1
ATOM 1336 C C . PHE A 1 175 ? -9.043 -15.274 4.203 1.00 83.25 175 PHE A C 1
ATOM 1338 O O . PHE A 1 175 ? -8.215 -15.704 3.406 1.00 83.25 175 PHE A O 1
ATOM 1345 N N . ILE A 1 176 ? -9.714 -14.137 3.987 1.00 83.25 176 ILE A N 1
ATOM 1346 C CA . ILE A 1 176 ? -9.481 -13.291 2.804 1.00 83.25 176 ILE A CA 1
ATOM 1347 C C . ILE A 1 176 ? -8.028 -12.805 2.769 1.00 83.25 176 ILE A C 1
ATOM 1349 O O . ILE A 1 176 ? -7.409 -12.831 1.708 1.00 83.25 176 ILE A O 1
ATOM 1353 N N . LEU A 1 177 ? -7.466 -12.408 3.915 1.00 80.69 177 LEU A N 1
ATOM 1354 C CA . LEU A 1 177 ? -6.056 -12.030 4.022 1.00 80.69 177 LEU A CA 1
ATOM 1355 C C . LEU A 1 177 ? -5.130 -13.193 3.640 1.00 80.69 177 LEU A C 1
ATOM 1357 O O . LEU A 1 177 ? -4.247 -13.017 2.805 1.00 80.69 177 LEU A O 1
ATOM 1361 N N . ALA A 1 178 ? -5.354 -14.384 4.200 1.00 83.00 178 ALA A N 1
ATOM 1362 C CA . ALA A 1 178 ? -4.550 -15.567 3.903 1.00 83.00 178 ALA A CA 1
ATOM 1363 C C . ALA A 1 178 ? -4.615 -15.954 2.415 1.00 83.00 178 ALA A C 1
ATOM 1365 O O . ALA A 1 178 ? -3.584 -16.222 1.802 1.00 83.00 178 ALA A O 1
ATOM 1366 N N . ILE A 1 179 ? -5.809 -15.924 1.815 1.00 85.81 179 ILE A N 1
ATOM 1367 C CA . ILE A 1 179 ? -6.001 -16.190 0.383 1.00 85.81 179 ILE A CA 1
ATOM 1368 C C . ILE A 1 179 ? -5.305 -15.117 -0.457 1.00 85.81 179 ILE A C 1
ATOM 1370 O O . ILE A 1 179 ? -4.617 -15.451 -1.416 1.00 85.81 179 ILE A O 1
ATOM 1374 N N . GLY A 1 180 ? -5.435 -13.840 -0.095 1.00 82.38 180 GLY A N 1
ATOM 1375 C CA . GLY A 1 180 ? -4.783 -12.743 -0.808 1.00 82.38 180 GLY A CA 1
ATOM 1376 C C . GLY A 1 180 ? -3.258 -12.861 -0.796 1.00 82.38 180 GLY A C 1
ATOM 1377 O O . GLY A 1 180 ? -2.635 -12.698 -1.841 1.00 82.38 180 GLY A O 1
ATOM 1378 N N . LEU A 1 181 ? -2.667 -13.233 0.344 1.00 81.75 181 LEU A N 1
ATOM 1379 C CA . LEU A 1 181 ? -1.229 -13.500 0.463 1.00 81.75 181 LEU A CA 1
ATOM 1380 C C . LEU A 1 181 ? -0.793 -14.766 -0.291 1.00 81.75 181 LEU A C 1
ATOM 1382 O O . LEU A 1 181 ? 0.300 -14.802 -0.838 1.00 81.75 181 LEU A O 1
ATOM 1386 N N . ALA A 1 182 ? -1.625 -15.805 -0.374 1.00 85.12 182 ALA A N 1
ATOM 1387 C CA . ALA A 1 182 ? -1.318 -16.971 -1.209 1.00 85.12 182 ALA A CA 1
ATOM 1388 C C . ALA A 1 182 ? -1.386 -16.633 -2.711 1.00 85.12 182 ALA A C 1
ATOM 1390 O O . ALA A 1 182 ? -0.591 -17.125 -3.514 1.00 85.12 182 ALA A O 1
ATOM 1391 N N . MET A 1 183 ? -2.318 -15.758 -3.096 1.00 82.06 183 MET A N 1
ATOM 1392 C CA . MET A 1 183 ? -2.500 -15.319 -4.477 1.00 82.06 183 MET A CA 1
ATOM 1393 C C . MET A 1 183 ? -1.342 -14.459 -4.992 1.00 82.06 183 MET A C 1
ATOM 1395 O O . MET A 1 183 ? -1.093 -14.476 -6.198 1.00 82.06 183 MET A O 1
ATOM 1399 N N . THR A 1 184 ? -0.589 -13.76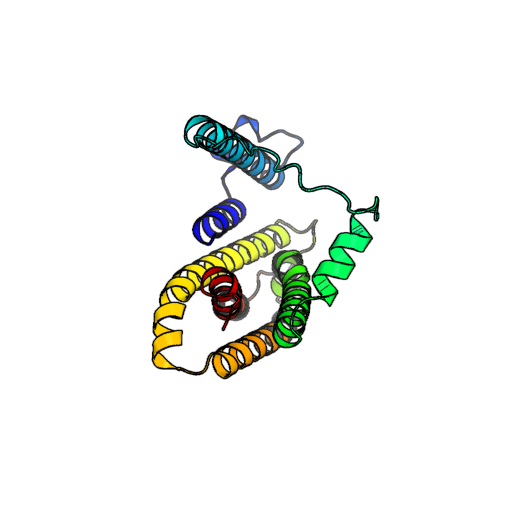1 -4.131 1.00 81.44 184 THR A N 1
ATOM 1400 C CA . THR A 1 184 ? 0.623 -13.048 -4.580 1.00 81.44 184 THR A CA 1
ATOM 1401 C C . THR A 1 184 ? 1.654 -14.023 -5.141 1.00 81.44 184 THR A C 1
ATOM 1403 O O . THR A 1 184 ? 2.211 -13.759 -6.200 1.00 81.44 184 THR A O 1
ATOM 1406 N N . VAL A 1 185 ? 1.818 -15.205 -4.533 1.00 82.69 185 VAL A N 1
ATOM 1407 C CA . VAL A 1 185 ? 2.703 -16.268 -5.042 1.00 82.69 185 VAL A CA 1
ATOM 1408 C C . VAL A 1 185 ? 2.234 -16.776 -6.407 1.00 82.69 185 VAL A C 1
ATOM 1410 O O . VAL A 1 185 ? 3.050 -17.004 -7.300 1.00 82.69 185 VAL A O 1
ATOM 1413 N N . ALA A 1 186 ? 0.921 -16.936 -6.596 1.00 81.69 186 ALA A N 1
ATOM 1414 C CA . ALA A 1 186 ? 0.359 -17.337 -7.885 1.00 81.69 186 ALA A CA 1
ATOM 1415 C C . ALA A 1 186 ? 0.628 -16.284 -8.972 1.00 81.69 186 ALA A C 1
ATOM 1417 O O . ALA A 1 186 ? 0.997 -16.640 -10.091 1.00 81.69 186 ALA A O 1
ATOM 1418 N N . VAL A 1 187 ? 0.504 -14.995 -8.636 1.00 80.75 187 VAL A N 1
ATOM 1419 C CA . VAL A 1 187 ? 0.831 -13.893 -9.549 1.00 80.75 187 VAL A CA 1
ATOM 1420 C C . VAL A 1 187 ? 2.327 -13.829 -9.840 1.00 80.75 187 VAL A C 1
ATOM 1422 O O . VAL A 1 187 ? 2.674 -13.649 -11.002 1.00 80.75 187 VAL A O 1
ATOM 1425 N N . THR A 1 188 ? 3.207 -14.056 -8.858 1.00 81.12 188 THR A N 1
ATOM 1426 C CA . THR A 1 188 ? 4.659 -14.146 -9.094 1.00 81.12 188 THR A CA 1
ATOM 1427 C C . THR A 1 188 ? 4.979 -15.242 -10.105 1.00 81.12 188 THR A C 1
ATOM 1429 O O . THR A 1 188 ? 5.640 -14.988 -11.107 1.00 81.12 188 THR A O 1
ATOM 1432 N N . LYS A 1 189 ? 4.434 -16.449 -9.910 1.00 79.56 189 LYS A N 1
ATOM 1433 C CA . LYS A 1 189 ? 4.655 -17.573 -10.834 1.00 79.56 189 LYS A CA 1
ATOM 1434 C C . LYS A 1 189 ? 4.074 -17.313 -12.224 1.00 79.56 189 LYS A C 1
ATOM 1436 O O . LYS A 1 189 ? 4.686 -17.660 -13.231 1.00 79.56 189 LYS A O 1
ATOM 1441 N N . ALA A 1 190 ? 2.900 -16.686 -12.296 1.00 77.06 190 ALA A N 1
ATOM 1442 C CA . ALA A 1 190 ? 2.298 -16.295 -13.566 1.00 77.06 190 ALA A CA 1
ATOM 1443 C C . ALA A 1 190 ? 3.114 -15.202 -14.277 1.00 77.06 190 ALA A C 1
ATOM 1445 O O . ALA A 1 190 ? 3.213 -15.223 -15.506 1.00 77.06 190 ALA A O 1
ATOM 1446 N N . ALA A 1 191 ? 3.709 -14.274 -13.523 1.00 73.81 191 ALA A N 1
ATOM 1447 C CA . ALA A 1 191 ? 4.598 -13.241 -14.037 1.00 73.81 191 ALA A CA 1
ATOM 1448 C C . ALA A 1 191 ? 5.883 -13.858 -14.595 1.00 73.81 191 ALA A C 1
ATOM 1450 O O . ALA A 1 191 ? 6.210 -13.573 -15.741 1.00 73.81 191 ALA A O 1
ATOM 1451 N N . GLU A 1 192 ? 6.540 -14.757 -13.853 1.00 73.06 192 GLU A N 1
ATOM 1452 C CA . GLU A 1 192 ? 7.720 -15.518 -14.296 1.00 73.06 192 GLU A CA 1
ATOM 1453 C C . GLU A 1 192 ? 7.459 -16.285 -15.598 1.00 73.06 192 GLU A C 1
ATOM 1455 O O . GLU A 1 192 ? 8.216 -16.149 -16.556 1.00 73.06 192 GLU A O 1
ATOM 1460 N N . HIS A 1 193 ? 6.345 -17.019 -15.680 1.00 69.25 193 HIS A N 1
ATOM 1461 C CA . HIS A 1 193 ? 5.980 -17.783 -16.879 1.00 69.25 193 HIS A CA 1
ATOM 1462 C C . HIS A 1 193 ? 5.589 -16.887 -18.070 1.00 69.25 193 HIS A C 1
ATOM 1464 O O . HIS A 1 193 ? 5.653 -17.301 -19.228 1.00 69.25 193 HIS A O 1
ATOM 1470 N N . SER A 1 194 ? 5.153 -15.656 -17.804 1.00 65.44 194 SER A N 1
ATOM 1471 C CA . SER A 1 194 ? 4.732 -14.702 -18.836 1.00 65.44 194 SER A CA 1
ATOM 1472 C C . SER A 1 194 ? 5.820 -13.694 -19.211 1.00 65.44 194 SER A C 1
ATOM 1474 O O . SER A 1 194 ? 5.523 -12.771 -19.978 1.00 65.44 194 SER A O 1
ATOM 1476 N N . ARG A 1 195 ? 7.052 -13.837 -18.692 1.00 68.06 195 ARG A N 1
ATOM 1477 C CA . ARG A 1 195 ? 8.163 -12.933 -19.015 1.00 68.06 195 ARG A CA 1
ATOM 1478 C C . ARG A 1 195 ? 8.483 -13.029 -20.499 1.00 68.06 195 ARG A C 1
ATOM 1480 O O . ARG A 1 195 ? 8.764 -14.098 -21.035 1.00 68.06 195 ARG A O 1
ATOM 1487 N N . ARG A 1 196 ? 8.412 -11.883 -21.170 1.00 64.81 196 ARG A N 1
ATOM 1488 C CA . ARG A 1 196 ? 8.797 -11.735 -22.571 1.00 64.81 196 ARG A CA 1
ATOM 1489 C C . ARG A 1 196 ? 10.078 -10.928 -22.616 1.00 64.81 196 ARG A C 1
ATOM 1491 O O . ARG A 1 196 ? 10.179 -9.903 -21.945 1.00 64.81 196 ARG A O 1
ATOM 1498 N N . HIS A 1 197 ? 11.019 -11.394 -23.419 1.00 69.31 197 HIS A N 1
ATOM 1499 C CA . HIS A 1 197 ? 12.243 -10.672 -23.715 1.00 69.31 197 HIS A CA 1
ATOM 1500 C C . HIS A 1 197 ? 12.113 -10.056 -25.106 1.00 69.31 197 HIS A C 1
ATOM 1502 O O . HIS A 1 197 ? 11.593 -10.692 -26.025 1.00 69.31 197 HIS A O 1
ATOM 1508 N N . ASP A 1 198 ? 12.532 -8.805 -25.239 1.00 61.81 198 ASP A N 1
ATOM 1509 C CA . ASP A 1 198 ? 12.694 -8.150 -26.531 1.00 61.81 198 ASP A CA 1
ATOM 1510 C C . ASP A 1 198 ? 13.844 -8.801 -27.326 1.00 61.81 198 ASP A C 1
ATOM 1512 O O . ASP A 1 198 ? 14.665 -9.531 -26.766 1.00 61.81 198 ASP A O 1
ATOM 1516 N N . ALA A 1 199 ? 13.951 -8.502 -28.623 1.00 56.00 199 ALA A N 1
ATOM 1517 C CA . ALA A 1 199 ? 15.021 -8.988 -29.502 1.00 56.00 199 ALA A CA 1
ATOM 1518 C C . ALA A 1 199 ? 16.439 -8.642 -28.992 1.00 56.00 199 ALA A C 1
ATOM 1520 O O . ALA A 1 199 ? 17.407 -9.306 -29.353 1.00 56.00 199 ALA A O 1
ATOM 1521 N N . SER A 1 200 ? 16.548 -7.636 -28.119 1.00 61.53 200 SER A N 1
ATOM 1522 C CA . SER A 1 200 ? 17.786 -7.204 -27.456 1.00 61.53 200 SER A CA 1
ATOM 1523 C C . SER A 1 200 ? 18.061 -7.915 -26.116 1.00 61.53 200 SER A C 1
ATOM 1525 O O . SER A 1 200 ? 19.020 -7.573 -25.434 1.00 61.53 200 SER A O 1
ATOM 1527 N N . GLY A 1 201 ? 17.207 -8.856 -25.692 1.00 62.94 201 GLY A N 1
ATOM 1528 C CA . GLY A 1 201 ? 17.293 -9.562 -24.402 1.00 62.94 201 GLY A CA 1
ATOM 1529 C C . GLY A 1 201 ? 16.643 -8.835 -23.213 1.00 62.94 201 GLY A C 1
ATOM 1530 O O . GLY A 1 201 ? 16.494 -9.425 -22.141 1.00 62.94 201 GLY A O 1
ATOM 1531 N N . ASN A 1 202 ? 16.196 -7.589 -23.400 1.00 66.31 202 ASN A N 1
ATOM 1532 C CA . ASN A 1 202 ? 15.587 -6.767 -22.350 1.00 66.31 202 ASN A CA 1
ATOM 1533 C C . ASN A 1 202 ? 14.197 -7.279 -21.949 1.00 66.31 202 ASN A C 1
ATOM 1535 O O . ASN A 1 202 ? 13.400 -7.667 -22.804 1.00 66.31 202 ASN A O 1
ATOM 1539 N N . ILE A 1 203 ? 13.884 -7.246 -20.654 1.00 67.31 203 ILE A N 1
ATOM 1540 C CA . ILE A 1 203 ? 12.584 -7.676 -20.126 1.00 67.31 203 ILE A CA 1
ATOM 1541 C C . ILE A 1 203 ? 11.511 -6.652 -20.524 1.00 67.31 203 ILE A C 1
ATOM 1543 O O . ILE A 1 203 ? 11.642 -5.455 -20.269 1.00 67.31 203 ILE A O 1
ATOM 1547 N N . LEU A 1 204 ? 10.440 -7.120 -21.165 1.00 68.50 204 LEU A N 1
ATOM 1548 C CA . LEU A 1 204 ? 9.287 -6.297 -21.526 1.00 68.50 204 LEU A CA 1
ATOM 1549 C C . LEU A 1 204 ? 8.302 -6.197 -20.351 1.00 68.50 204 LEU A C 1
ATOM 1551 O O . LEU A 1 204 ? 8.194 -7.134 -19.555 1.00 68.50 204 LEU A O 1
ATOM 1555 N N . PRO A 1 205 ? 7.533 -5.095 -20.251 1.00 66.44 205 PRO A N 1
ATOM 1556 C CA . PRO A 1 205 ? 6.528 -4.947 -19.209 1.00 66.44 205 PRO A CA 1
ATOM 1557 C C . PRO A 1 205 ? 5.513 -6.105 -19.238 1.00 66.44 205 PRO A C 1
ATOM 1559 O O . PRO A 1 205 ? 5.157 -6.598 -20.316 1.00 66.44 205 PRO A O 1
ATOM 1562 N N . PRO A 1 206 ? 5.017 -6.533 -18.063 1.00 68.25 206 PRO A N 1
ATOM 1563 C CA . PRO A 1 206 ? 4.160 -7.702 -17.945 1.00 68.25 206 PRO A CA 1
ATOM 1564 C C . PRO A 1 206 ? 2.838 -7.502 -18.689 1.00 68.25 206 PRO A C 1
ATOM 1566 O O . PRO A 1 206 ? 2.322 -6.388 -18.817 1.00 68.25 206 PRO A O 1
ATOM 1569 N N . ASN A 1 207 ? 2.259 -8.612 -19.153 1.00 74.69 207 ASN A N 1
ATOM 1570 C CA . ASN A 1 207 ? 0.976 -8.603 -19.850 1.00 74.69 207 ASN A CA 1
ATOM 1571 C C . ASN A 1 207 ? -0.116 -7.936 -18.988 1.00 74.69 207 ASN A C 1
ATOM 1573 O O . ASN A 1 207 ? -0.132 -8.084 -17.761 1.00 74.69 207 ASN A O 1
ATOM 1577 N N . ALA A 1 208 ? -1.069 -7.253 -19.629 1.00 73.44 208 ALA A N 1
ATOM 1578 C CA . ALA A 1 208 ? -2.138 -6.515 -18.953 1.00 73.44 208 ALA A CA 1
ATOM 1579 C C . ALA A 1 208 ? -2.922 -7.388 -17.955 1.00 73.44 208 ALA A C 1
ATOM 1581 O O . ALA A 1 208 ? -3.339 -6.892 -16.913 1.00 73.44 208 ALA A O 1
ATOM 1582 N N . GLY A 1 209 ? -3.051 -8.694 -18.230 1.00 73.38 209 GLY A N 1
ATOM 1583 C CA . GLY A 1 209 ? -3.683 -9.663 -17.330 1.00 73.38 209 GLY A CA 1
ATOM 1584 C C . GLY A 1 209 ? -2.931 -9.892 -16.013 1.00 73.38 209 GLY A C 1
ATOM 1585 O O . GLY A 1 209 ? -3.563 -9.943 -14.963 1.00 73.38 209 GLY A O 1
ATOM 1586 N N . VAL A 1 210 ? -1.594 -9.962 -16.033 1.00 76.88 210 VAL A N 1
ATOM 1587 C CA . VAL A 1 210 ? -0.773 -10.146 -14.817 1.00 76.88 210 VAL A CA 1
ATOM 1588 C C . VAL A 1 210 ? -0.811 -8.879 -13.965 1.00 76.88 210 VAL A C 1
ATOM 1590 O O . VAL A 1 210 ? -1.033 -8.942 -12.757 1.00 76.88 210 VAL A O 1
ATOM 1593 N N . LYS A 1 211 ? -0.695 -7.713 -14.610 1.00 76.94 211 LYS A N 1
ATOM 1594 C CA . LYS A 1 211 ? -0.832 -6.414 -13.944 1.00 76.94 211 LYS A CA 1
ATOM 1595 C C . LYS A 1 211 ? -2.225 -6.227 -13.335 1.00 76.94 211 LYS A C 1
ATOM 1597 O O . LYS A 1 211 ? -2.336 -5.782 -12.196 1.00 76.94 211 LYS A O 1
ATOM 1602 N N . ALA A 1 212 ? -3.284 -6.573 -14.070 1.00 78.06 212 ALA A N 1
ATOM 1603 C CA . ALA A 1 212 ? -4.652 -6.522 -13.563 1.00 78.06 212 ALA A CA 1
ATOM 1604 C C . ALA A 1 212 ? -4.839 -7.485 -12.382 1.00 78.06 212 ALA A C 1
ATOM 1606 O O . ALA A 1 212 ? -5.389 -7.079 -11.365 1.00 78.06 212 ALA A O 1
ATOM 1607 N N . GLY A 1 213 ? -4.306 -8.709 -12.472 1.00 80.19 213 GLY A N 1
ATOM 1608 C CA . GLY A 1 213 ? -4.301 -9.680 -11.377 1.00 80.19 213 GLY A CA 1
ATOM 1609 C C . GLY A 1 213 ? -3.653 -9.120 -10.109 1.00 80.19 213 GLY A C 1
ATOM 1610 O O . GLY A 1 213 ? -4.287 -9.097 -9.054 1.00 80.19 213 GLY A O 1
ATOM 1611 N N . ALA A 1 214 ? -2.447 -8.560 -10.219 1.00 80.62 214 ALA A N 1
ATOM 1612 C CA . ALA A 1 214 ? -1.769 -7.912 -9.097 1.00 80.62 214 ALA A CA 1
ATOM 1613 C C . ALA A 1 214 ? -2.610 -6.770 -8.492 1.00 80.62 214 ALA A C 1
ATOM 1615 O O . ALA A 1 214 ? -2.847 -6.746 -7.285 1.00 80.62 214 ALA A O 1
ATOM 1616 N N . LEU A 1 215 ? -3.147 -5.865 -9.320 1.00 82.12 215 LEU A N 1
ATOM 1617 C CA . LEU A 1 215 ? -3.994 -4.755 -8.859 1.00 82.12 215 LEU A CA 1
ATOM 1618 C C . LEU A 1 215 ? -5.301 -5.229 -8.201 1.00 82.12 215 LEU A C 1
ATOM 1620 O O . LEU A 1 215 ? -5.747 -4.630 -7.224 1.00 82.12 215 LEU A O 1
ATOM 1624 N N . THR A 1 216 ? -5.905 -6.320 -8.681 1.00 82.62 216 THR A N 1
ATOM 1625 C CA . THR A 1 216 ? -7.101 -6.892 -8.043 1.00 82.62 216 THR A CA 1
ATOM 1626 C C . THR A 1 216 ? -6.805 -7.452 -6.655 1.00 82.62 216 THR A C 1
ATOM 1628 O O . THR A 1 216 ? -7.623 -7.263 -5.755 1.00 82.62 216 THR A O 1
ATOM 1631 N N . ILE A 1 217 ? -5.627 -8.054 -6.439 1.00 83.50 217 ILE A N 1
ATOM 1632 C CA . ILE A 1 217 ? -5.200 -8.511 -5.108 1.00 83.50 217 ILE A CA 1
ATOM 1633 C C . ILE A 1 217 ? -5.112 -7.319 -4.151 1.00 83.50 217 ILE A C 1
ATOM 1635 O O . ILE A 1 217 ? -5.681 -7.379 -3.060 1.00 83.50 217 ILE A O 1
ATOM 1639 N N . PHE A 1 218 ? -4.499 -6.208 -4.574 1.00 80.88 218 PHE A N 1
ATOM 1640 C CA . PHE A 1 218 ? -4.444 -4.983 -3.768 1.00 80.88 218 PHE A CA 1
ATOM 1641 C C . PHE A 1 218 ? -5.835 -4.476 -3.369 1.00 80.88 218 PHE A C 1
ATOM 1643 O O . PHE A 1 218 ? -6.061 -4.176 -2.194 1.00 80.88 218 PHE A O 1
ATOM 1650 N N . CYS A 1 219 ? -6.781 -4.438 -4.314 1.00 81.00 219 CYS A N 1
ATOM 1651 C CA . CYS A 1 219 ? -8.164 -4.037 -4.050 1.00 81.00 219 CYS A CA 1
ATOM 1652 C C . CYS A 1 219 ? -8.855 -4.958 -3.034 1.00 81.00 219 CYS A C 1
ATOM 1654 O O . CYS A 1 219 ? -9.445 -4.473 -2.070 1.00 81.00 219 CYS A O 1
ATOM 1656 N N . VAL A 1 220 ? -8.767 -6.279 -3.219 1.00 82.06 220 VAL A N 1
ATOM 1657 C CA . VAL A 1 220 ? -9.411 -7.269 -2.335 1.00 82.06 220 VAL A CA 1
ATOM 1658 C C . VAL A 1 220 ? -8.827 -7.211 -0.924 1.00 82.06 220 VAL A C 1
ATOM 1660 O O . VAL A 1 220 ? -9.570 -7.240 0.058 1.00 82.06 220 VAL A O 1
ATOM 1663 N N . LEU A 1 221 ? -7.511 -7.041 -0.810 1.00 80.44 221 LEU A N 1
ATOM 1664 C CA . LEU A 1 221 ? -6.809 -6.891 0.464 1.00 80.44 221 LEU A CA 1
ATOM 1665 C C . LEU A 1 221 ? -7.188 -5.598 1.221 1.00 80.44 221 LEU A C 1
ATOM 1667 O O . LEU A 1 221 ? -7.034 -5.528 2.442 1.00 80.44 221 LEU A O 1
ATOM 1671 N N . GLY A 1 222 ? -7.791 -4.610 0.549 1.00 74.69 222 GLY A N 1
ATOM 1672 C CA . GLY A 1 222 ? -8.372 -3.427 1.196 1.00 74.69 222 GLY A CA 1
ATOM 1673 C C . GLY A 1 222 ? -9.568 -3.738 2.106 1.00 74.69 222 GLY A C 1
ATOM 1674 O O . GLY A 1 222 ? -9.818 -3.005 3.065 1.00 74.69 222 GLY A O 1
ATOM 1675 N N . ILE A 1 223 ? -10.275 -4.846 1.856 1.00 76.00 223 ILE A N 1
ATOM 1676 C CA . ILE A 1 223 ? -11.460 -5.260 2.621 1.00 76.00 223 ILE A CA 1
ATOM 1677 C C . ILE A 1 223 ? -11.063 -5.715 4.043 1.00 76.00 223 ILE A C 1
ATOM 1679 O O . ILE A 1 223 ? -11.603 -5.163 5.010 1.00 76.00 223 ILE A O 1
ATOM 1683 N N . PRO A 1 224 ? -10.083 -6.629 4.228 1.00 72.69 224 PRO A N 1
ATOM 1684 C CA . PRO A 1 224 ? -9.546 -6.955 5.547 1.00 72.69 224 PRO A CA 1
ATOM 1685 C C . PRO A 1 224 ? -9.043 -5.766 6.371 1.00 72.69 224 PRO A C 1
ATOM 1687 O O . PRO A 1 224 ? -9.270 -5.691 7.585 1.00 72.69 224 PRO A O 1
ATOM 1690 N N . LEU A 1 225 ? -8.368 -4.816 5.723 1.00 67.81 225 LEU A N 1
ATOM 1691 C CA . LEU A 1 225 ? -7.843 -3.627 6.394 1.00 67.81 225 LEU A CA 1
ATOM 1692 C C . LEU A 1 225 ? -8.949 -2.704 6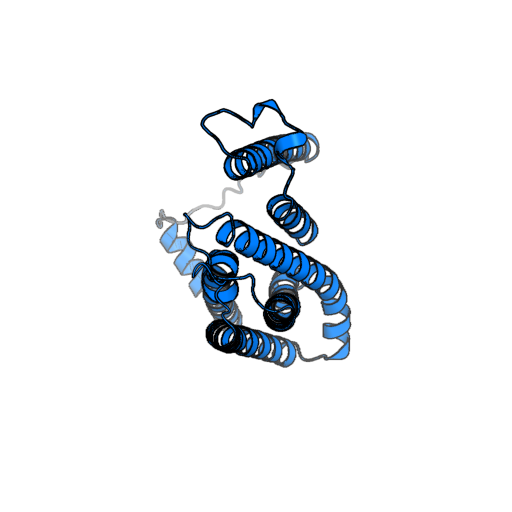.907 1.00 67.81 225 LEU A C 1
ATOM 1694 O O . LEU A 1 225 ? -8.797 -2.103 7.970 1.00 67.81 225 LEU A O 1
ATOM 1698 N N . ALA A 1 226 ? -10.054 -2.577 6.169 1.00 69.50 226 ALA A N 1
ATOM 1699 C CA . ALA A 1 226 ? -11.184 -1.759 6.595 1.00 69.50 226 ALA A CA 1
ATOM 1700 C C . ALA A 1 226 ? -11.810 -2.304 7.880 1.00 69.50 226 ALA A C 1
ATOM 1702 O O . ALA A 1 226 ? -12.001 -1.555 8.834 1.00 69.50 226 ALA A O 1
ATOM 1703 N N . VAL A 1 227 ? -12.064 -3.615 7.927 1.00 66.94 227 VAL A N 1
ATOM 1704 C CA . VAL A 1 227 ? -12.703 -4.277 9.074 1.00 66.94 227 VAL A CA 1
ATOM 1705 C C . VAL A 1 227 ? -11.804 -4.271 10.311 1.00 66.94 227 VAL A C 1
ATOM 1707 O O . VAL A 1 227 ? -12.274 -4.030 11.424 1.00 66.94 227 VAL A O 1
ATOM 1710 N N . SER A 1 228 ? -10.506 -4.530 10.139 1.00 65.38 228 SER A N 1
ATOM 1711 C CA . SER A 1 228 ? -9.556 -4.531 11.259 1.00 65.38 228 SER A CA 1
ATOM 1712 C C . SER A 1 228 ? -9.377 -3.138 11.872 1.00 65.38 228 SER A C 1
ATOM 1714 O O . SER A 1 228 ? -9.305 -3.016 13.095 1.00 65.38 228 SER A O 1
ATOM 1716 N N . ARG A 1 229 ? -9.369 -2.075 11.053 1.00 64.56 229 ARG A N 1
ATOM 1717 C CA . ARG A 1 229 ? -9.239 -0.689 11.532 1.00 64.56 229 ARG A CA 1
ATOM 1718 C C . ARG A 1 229 ? -10.533 -0.112 12.101 1.00 64.56 229 ARG A C 1
ATOM 1720 O O . ARG A 1 229 ? -10.463 0.639 13.069 1.00 64.56 229 ARG A O 1
ATOM 1727 N N . SER A 1 230 ? -11.698 -0.443 11.548 1.00 57.41 230 SER A N 1
ATOM 1728 C CA . SER A 1 230 ? -12.975 0.085 12.047 1.00 57.41 230 SER A CA 1
ATOM 1729 C C . SER A 1 230 ? -13.366 -0.511 13.402 1.00 57.41 230 SER A C 1
ATOM 1731 O O . SER A 1 230 ? -13.889 0.204 14.253 1.00 57.41 230 SER A O 1
ATOM 1733 N N . ARG A 1 231 ? -13.041 -1.783 13.675 1.00 53.56 231 ARG A N 1
ATOM 1734 C CA . ARG A 1 231 ? -13.348 -2.413 14.972 1.00 53.56 231 ARG A CA 1
ATOM 1735 C C . ARG A 1 231 ? -12.578 -1.793 16.146 1.00 53.56 231 ARG A C 1
ATOM 1737 O O . ARG A 1 231 ? -13.147 -1.648 17.222 1.00 53.56 231 ARG A O 1
ATOM 1744 N N . LEU A 1 232 ? -11.331 -1.365 15.921 1.00 49.34 232 LEU A N 1
ATOM 1745 C CA . LEU A 1 232 ? -10.532 -0.617 16.906 1.00 49.34 232 LEU A CA 1
ATOM 1746 C C . LEU A 1 232 ? -11.170 0.726 17.296 1.00 49.34 232 LEU A C 1
ATOM 1748 O O . LEU A 1 232 ? -10.955 1.196 18.408 1.00 49.34 232 LEU A O 1
ATOM 1752 N N . VAL A 1 233 ? -11.952 1.331 16.396 1.00 42.25 233 VAL A N 1
ATOM 1753 C CA . VAL A 1 233 ? -12.596 2.636 16.612 1.00 42.25 233 VAL A CA 1
ATOM 1754 C C . VAL A 1 233 ? -14.012 2.488 17.172 1.00 42.25 233 VAL A C 1
ATOM 1756 O O . VAL A 1 233 ? -14.433 3.310 17.980 1.00 42.25 233 VAL A O 1
ATOM 1759 N N . VAL A 1 234 ? -14.753 1.454 16.762 1.00 42.72 234 VAL A N 1
ATOM 1760 C CA . VAL A 1 234 ? -16.196 1.370 17.033 1.00 42.72 234 VAL A CA 1
ATOM 1761 C C . VAL A 1 234 ? -16.532 0.656 18.345 1.00 42.72 234 VAL A C 1
ATOM 1763 O O . VAL A 1 234 ? -17.556 0.993 18.929 1.00 42.72 234 VAL A O 1
ATOM 1766 N N . ASN A 1 235 ? -15.722 -0.289 18.852 1.00 42.84 235 ASN A N 1
ATOM 1767 C CA . ASN A 1 235 ? -15.928 -0.835 20.207 1.00 42.84 235 ASN A CA 1
ATOM 1768 C C . ASN A 1 235 ? -14.805 -1.794 20.662 1.00 42.84 235 ASN A C 1
ATOM 1770 O O . ASN A 1 235 ? -14.747 -2.924 20.174 1.00 42.84 235 ASN A O 1
ATOM 1774 N N . PRO A 1 236 ? -13.965 -1.429 21.650 1.00 41.50 236 PRO A N 1
ATOM 1775 C CA . PRO A 1 236 ? -13.044 -2.375 22.288 1.00 41.50 236 PRO A CA 1
ATOM 1776 C C . PRO A 1 236 ? -13.724 -3.333 23.290 1.00 41.50 236 PRO A C 1
ATOM 1778 O O . PRO A 1 236 ? -13.062 -4.237 23.795 1.00 41.50 236 PRO A O 1
ATOM 1781 N N . PHE A 1 237 ? -15.023 -3.163 23.578 1.00 39.41 237 PHE A N 1
ATOM 1782 C CA . PHE A 1 237 ? -15.732 -3.856 24.667 1.00 39.41 237 PHE A CA 1
ATOM 1783 C C . PHE A 1 237 ? -16.807 -4.877 24.230 1.00 39.41 237 PHE A C 1
ATOM 1785 O O . PHE A 1 237 ? -17.536 -5.369 25.091 1.00 39.41 237 PHE A O 1
ATOM 1792 N N . LEU A 1 238 ? -16.889 -5.238 22.938 1.00 36.62 238 LEU A N 1
ATOM 1793 C CA . LEU A 1 238 ? -17.801 -6.278 22.411 1.00 36.62 238 LEU A CA 1
ATOM 1794 C C . LEU A 1 238 ? -17.113 -7.298 21.473 1.00 36.62 238 LEU A C 1
ATOM 1796 O O . LEU A 1 238 ? -16.483 -6.922 20.448 1.00 36.62 238 LEU A O 1
#